Protein AF-A0A673MHP4-F1 (afdb_monomer_lite)

Structure (mmCIF, N/CA/C/O backbone):
data_AF-A0A673MHP4-F1
#
_entry.id   AF-A0A673MHP4-F1
#
loop_
_atom_site.group_PDB
_atom_site.id
_atom_site.type_symbol
_atom_site.label_atom_id
_atom_site.label_alt_id
_atom_site.label_comp_id
_atom_site.label_asym_id
_atom_site.label_entity_id
_atom_site.label_seq_id
_atom_site.pdbx_PDB_ins_code
_atom_site.Cartn_x
_atom_site.Cartn_y
_atom_site.Cartn_z
_atom_site.occupancy
_atom_site.B_iso_or_equiv
_atom_site.auth_seq_id
_atom_site.auth_comp_id
_atom_site.auth_asym_id
_atom_site.auth_atom_id
_atom_site.pdbx_PDB_model_num
ATOM 1 N N . MET A 1 1 ? -33.920 31.658 -8.117 1.00 28.98 1 MET A N 1
ATOM 2 C CA . MET A 1 1 ? -35.366 31.588 -8.405 1.00 28.98 1 MET A CA 1
ATOM 3 C C . MET A 1 1 ? -35.555 30.464 -9.423 1.00 28.98 1 MET A C 1
ATOM 5 O O . MET A 1 1 ? -34.991 30.597 -10.493 1.00 28.98 1 MET A O 1
ATOM 9 N N . HIS A 1 2 ? -36.209 29.363 -9.017 1.00 25.66 2 HIS A N 1
ATOM 10 C CA . HIS A 1 2 ? -36.696 28.192 -9.794 1.00 25.66 2 HIS A CA 1
ATOM 11 C C . HIS A 1 2 ? -35.720 27.471 -10.761 1.00 25.66 2 HIS A C 1
ATOM 13 O O . HIS A 1 2 ? -35.259 28.041 -11.736 1.00 25.66 2 HIS A O 1
ATOM 19 N N . LEU A 1 3 ? -35.237 26.261 -10.422 1.00 29.52 3 LEU A N 1
ATOM 20 C CA . LEU A 1 3 ? -35.812 24.933 -10.758 1.00 29.52 3 LEU A CA 1
ATOM 21 C C . LEU A 1 3 ? -36.049 24.735 -12.263 1.00 29.52 3 LEU A C 1
ATOM 23 O O . LEU A 1 3 ? -36.869 25.456 -12.800 1.00 29.52 3 LEU A O 1
ATOM 27 N N . TYR A 1 4 ? -35.408 23.731 -12.885 1.00 26.52 4 TYR A N 1
ATOM 28 C CA . TYR A 1 4 ? -36.071 22.654 -13.650 1.00 26.52 4 TYR A CA 1
ATOM 29 C C . TYR A 1 4 ? -35.080 21.532 -14.031 1.00 26.52 4 TYR A C 1
ATOM 31 O O . TYR A 1 4 ? -34.056 21.754 -14.671 1.00 26.52 4 TYR A O 1
ATOM 39 N N . ASN A 1 5 ? -35.435 20.320 -13.595 1.00 30.92 5 ASN A N 1
ATOM 40 C CA . ASN A 1 5 ? -34.981 19.016 -14.079 1.00 30.92 5 ASN A CA 1
ATOM 41 C C . ASN A 1 5 ? -35.365 18.808 -15.549 1.00 30.92 5 ASN A C 1
ATOM 43 O O . ASN A 1 5 ? -36.466 19.211 -15.910 1.00 30.92 5 ASN A O 1
ATOM 47 N N . VAL A 1 6 ? -34.602 17.991 -16.288 1.00 30.31 6 VAL A N 1
ATOM 48 C CA . VAL A 1 6 ? -35.189 16.948 -17.154 1.00 30.31 6 VAL A CA 1
ATOM 49 C C . VAL A 1 6 ? -34.300 15.702 -17.105 1.00 30.31 6 VAL A C 1
ATOM 51 O O . VAL A 1 6 ? -33.217 15.661 -17.683 1.00 30.31 6 VAL A O 1
ATOM 54 N N . ALA A 1 7 ? -34.781 14.688 -16.387 1.00 30.42 7 ALA A N 1
ATOM 55 C CA . ALA A 1 7 ? -34.352 13.303 -16.509 1.00 30.42 7 ALA A CA 1
ATOM 56 C C . ALA A 1 7 ? -35.099 12.672 -17.694 1.00 30.42 7 ALA A C 1
ATOM 58 O O . ALA A 1 7 ? -36.311 12.853 -17.827 1.00 30.42 7 ALA A O 1
ATOM 59 N N . ILE A 1 8 ? -34.385 11.945 -18.552 1.00 31.61 8 ILE A N 1
ATOM 60 C CA . ILE A 1 8 ? -34.980 11.211 -19.671 1.00 31.61 8 ILE A CA 1
ATOM 61 C C . ILE A 1 8 ? -35.489 9.867 -19.142 1.00 31.61 8 ILE A C 1
ATOM 63 O O . ILE A 1 8 ? -34.714 9.031 -18.680 1.00 31.61 8 ILE A O 1
ATOM 67 N N . PHE A 1 9 ? -36.808 9.696 -19.202 1.00 31.30 9 PHE A N 1
ATOM 68 C CA . PHE A 1 9 ? -37.517 8.439 -18.987 1.00 31.30 9 PHE A CA 1
ATOM 69 C C . PHE A 1 9 ? -37.378 7.539 -20.218 1.00 31.30 9 PHE A C 1
ATOM 71 O O . PHE A 1 9 ? -37.623 7.990 -21.332 1.00 31.30 9 PHE A O 1
ATOM 78 N N . ASN A 1 10 ? -37.111 6.252 -20.001 1.00 30.77 10 ASN A N 1
ATOM 79 C CA . ASN A 1 10 ? -37.561 5.192 -20.899 1.00 30.77 10 ASN A CA 1
ATOM 80 C C . ASN A 1 10 ? -38.429 4.227 -20.084 1.00 30.77 10 ASN A C 1
ATOM 82 O O . ASN A 1 10 ? -37.987 3.657 -19.089 1.00 30.77 10 ASN A O 1
ATOM 86 N N . THR A 1 11 ? -39.688 4.099 -20.493 1.00 33.34 11 THR A N 1
ATOM 87 C CA . THR A 1 11 ? -40.725 3.245 -19.903 1.00 33.34 11 THR A CA 1
ATOM 88 C C . THR A 1 11 ? -40.790 1.896 -20.611 1.00 33.34 11 THR A C 1
ATOM 90 O O . THR A 1 11 ? -41.064 1.876 -21.809 1.00 33.34 11 THR A O 1
ATOM 93 N N . ILE A 1 12 ? -40.655 0.785 -19.873 1.00 35.03 12 ILE A N 1
ATOM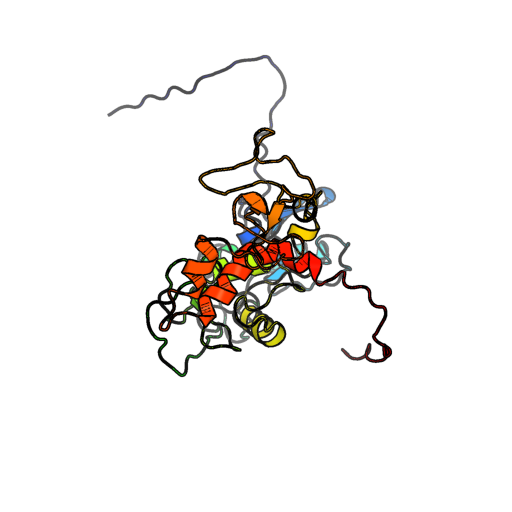 94 C CA . ILE A 1 12 ? -41.166 -0.541 -20.266 1.00 35.03 12 ILE A CA 1
ATOM 95 C C . ILE A 1 12 ? -41.780 -1.252 -19.038 1.00 35.03 12 ILE A C 1
ATOM 97 O O . ILE A 1 12 ? -41.091 -1.533 -18.066 1.00 35.03 12 ILE A O 1
ATOM 101 N N . SER A 1 13 ? -43.095 -1.491 -19.136 1.00 31.11 13 SER A N 1
ATOM 102 C CA . SER A 1 13 ? -43.922 -2.620 -18.652 1.00 31.11 13 SER A CA 1
ATOM 103 C C . SER A 1 13 ? -43.718 -3.236 -17.250 1.00 31.11 13 SER A C 1
ATOM 105 O O . SER A 1 13 ? -42.830 -4.047 -17.031 1.00 31.11 13 SER A O 1
ATOM 107 N N . SER A 1 14 ? -44.705 -2.951 -16.390 1.00 35.88 14 SER A N 1
ATOM 108 C CA . SER A 1 14 ? -45.415 -3.812 -15.416 1.00 35.88 14 SER A CA 1
ATOM 109 C C . SER A 1 14 ? -44.723 -5.004 -14.725 1.00 35.88 14 SER A C 1
ATOM 111 O O . SER A 1 14 ? -44.432 -6.020 -15.346 1.00 35.88 14 SER A O 1
ATOM 113 N N . ASN A 1 15 ? -44.770 -4.923 -13.385 1.00 38.94 15 ASN A N 1
ATOM 114 C CA . ASN A 1 15 ? -44.806 -6.011 -12.397 1.00 38.94 15 ASN A CA 1
ATOM 115 C C . ASN A 1 15 ? -43.499 -6.725 -12.017 1.00 38.94 15 ASN A C 1
ATOM 117 O O . ASN A 1 15 ? -43.450 -7.942 -12.054 1.00 38.94 15 ASN A O 1
ATOM 121 N N . GLU A 1 16 ? -42.530 -5.998 -11.453 1.00 34.72 16 GLU A N 1
ATOM 122 C CA . GLU A 1 16 ? -41.726 -6.511 -10.331 1.00 34.72 16 GLU A CA 1
ATOM 123 C C . GLU A 1 16 ? -41.414 -5.360 -9.363 1.00 34.72 16 GLU A C 1
ATOM 125 O O . GLU A 1 16 ? -40.934 -4.297 -9.757 1.00 34.72 16 GLU A O 1
ATOM 130 N N . LEU A 1 17 ? -41.721 -5.549 -8.077 1.00 35.84 17 LEU A N 1
ATOM 131 C CA . LEU A 1 17 ? -41.255 -4.680 -6.998 1.00 35.84 17 LEU A CA 1
ATOM 132 C C . LEU A 1 17 ? -39.725 -4.777 -6.944 1.00 35.84 17 LEU A C 1
ATOM 134 O O . LEU A 1 17 ? -39.175 -5.606 -6.222 1.00 35.84 17 LEU A O 1
ATOM 138 N N . HIS A 1 18 ? -39.034 -3.924 -7.699 1.00 35.78 18 HIS A N 1
ATOM 139 C CA . HIS A 1 18 ? -37.608 -3.691 -7.523 1.00 35.78 18 HIS A CA 1
ATOM 140 C C . HIS A 1 18 ? -37.399 -3.062 -6.142 1.00 35.78 18 HIS A C 1
ATOM 142 O O . HIS A 1 18 ? -37.434 -1.845 -5.953 1.00 35.78 18 HIS A O 1
ATOM 148 N N . ILE A 1 19 ? -37.206 -3.927 -5.147 1.00 37.19 19 ILE A N 1
ATOM 149 C CA . ILE A 1 19 ? -36.618 -3.577 -3.863 1.00 37.19 19 ILE A CA 1
ATOM 150 C C . ILE A 1 19 ? -35.297 -2.890 -4.200 1.00 37.19 19 ILE A C 1
ATOM 152 O O . ILE A 1 19 ? -34.381 -3.509 -4.739 1.00 37.19 19 ILE A O 1
ATOM 156 N N . CYS A 1 20 ? -35.217 -1.592 -3.925 1.00 35.12 20 CYS A N 1
ATOM 157 C CA . CYS A 1 20 ? -33.976 -0.841 -3.981 1.00 35.12 20 CYS A CA 1
ATOM 158 C C . CYS A 1 20 ? -33.014 -1.509 -2.986 1.00 35.12 20 CYS A C 1
ATOM 160 O O . CYS A 1 20 ? -33.158 -1.346 -1.772 1.00 35.12 20 CYS A O 1
ATOM 162 N N . VAL A 1 21 ? -32.109 -2.362 -3.478 1.00 48.00 21 VAL A N 1
ATOM 163 C CA . VAL A 1 21 ? -31.145 -3.074 -2.637 1.00 48.00 21 VAL A CA 1
ATOM 164 C C . VAL A 1 21 ? -30.197 -2.021 -2.080 1.00 48.00 21 VAL A C 1
ATOM 166 O O . VAL A 1 21 ? -29.272 -1.579 -2.759 1.00 48.00 21 VAL A O 1
ATOM 169 N N . CYS A 1 22 ? -30.447 -1.581 -0.845 1.00 49.81 22 CYS A N 1
ATOM 170 C CA . CYS A 1 22 ? -29.482 -0.795 -0.088 1.00 49.81 22 CYS A CA 1
ATOM 171 C C . CYS A 1 22 ? -28.124 -1.510 -0.169 1.00 49.81 22 CYS A C 1
ATOM 173 O O . CYS A 1 22 ? -28.060 -2.689 0.195 1.00 49.81 22 CYS A O 1
ATOM 175 N N . PRO A 1 23 ? -27.040 -0.849 -0.616 1.00 66.69 23 PRO A N 1
ATOM 176 C CA . PRO A 1 23 ? -25.726 -1.473 -0.637 1.00 66.69 23 PRO A CA 1
ATOM 177 C C . PRO A 1 23 ? -25.400 -1.962 0.775 1.00 66.69 23 PRO A C 1
ATOM 179 O O . PRO A 1 23 ? -25.382 -1.170 1.721 1.00 66.69 23 PRO A O 1
ATOM 182 N N . LEU A 1 24 ? -25.201 -3.277 0.918 1.00 85.88 24 LEU A N 1
ATOM 183 C CA . LEU A 1 24 ? -25.053 -3.943 2.213 1.00 85.88 24 LEU A CA 1
ATOM 184 C C . LEU A 1 24 ? -24.021 -3.210 3.074 1.00 85.88 24 LEU A C 1
ATOM 186 O O . LEU A 1 24 ? -22.891 -2.976 2.650 1.00 85.88 24 LEU A O 1
ATOM 190 N N . VAL A 1 25 ? -24.414 -2.784 4.269 1.00 93.56 25 VAL A N 1
ATOM 191 C CA . VAL A 1 25 ? -23.590 -1.919 5.119 1.00 93.56 25 VAL A CA 1
ATOM 192 C C . VAL A 1 25 ? -22.624 -2.769 5.942 1.00 93.56 25 VAL A C 1
ATOM 194 O O . VAL A 1 25 ? -23.017 -3.781 6.518 1.00 93.56 25 VAL A O 1
ATOM 197 N N . CYS A 1 26 ? -21.364 -2.342 6.053 1.00 95.56 26 CYS A N 1
ATOM 198 C CA . CYS A 1 26 ? -20.407 -3.012 6.929 1.00 95.56 26 CYS A CA 1
ATOM 199 C C . CYS A 1 26 ? -20.850 -2.925 8.397 1.00 95.56 26 CYS A C 1
ATOM 201 O O . CYS A 1 26 ? -21.098 -1.846 8.942 1.00 95.56 26 CYS A O 1
ATOM 203 N N . SER A 1 27 ? -20.899 -4.070 9.069 1.00 95.44 27 SER A N 1
ATOM 204 C CA . SER A 1 27 ? -21.441 -4.204 10.419 1.00 95.44 27 SER A CA 1
ATOM 205 C C . SER A 1 27 ? -20.557 -3.576 11.496 1.00 95.44 27 SER A C 1
ATOM 207 O O . SER A 1 27 ? -21.074 -3.255 12.567 1.00 95.44 27 SER A O 1
ATOM 209 N N . LEU A 1 28 ? -19.275 -3.330 11.209 1.00 95.25 28 LEU A N 1
ATOM 210 C CA . LEU A 1 28 ? -18.335 -2.660 12.113 1.00 95.25 28 LEU A CA 1
ATOM 211 C C . LEU A 1 28 ? -18.296 -1.143 11.883 1.00 95.25 28 LEU A C 1
ATOM 213 O O . LEU A 1 28 ? -18.617 -0.373 12.784 1.00 95.25 28 LEU A O 1
ATOM 217 N N . CYS A 1 29 ? -17.960 -0.688 10.671 1.00 94.50 29 CYS A N 1
ATOM 218 C CA . CYS A 1 29 ? -17.779 0.745 10.403 1.00 94.50 29 CYS A CA 1
ATOM 219 C C . CYS A 1 29 ? -19.063 1.494 10.023 1.00 94.50 29 CYS A C 1
ATOM 221 O O . CYS A 1 29 ? -19.056 2.724 9.974 1.00 94.50 29 CYS A O 1
ATOM 223 N N . LYS A 1 30 ? -20.152 0.769 9.746 1.00 93.44 30 LYS A N 1
ATOM 224 C CA . LYS A 1 30 ? -21.451 1.312 9.321 1.00 93.44 30 LYS A CA 1
ATOM 225 C C . LYS A 1 30 ? -21.410 2.118 8.012 1.00 93.44 30 LYS A C 1
ATOM 227 O O . LYS A 1 30 ? -22.316 2.908 7.764 1.00 93.44 30 LYS A O 1
ATOM 232 N N . ARG A 1 31 ? -20.390 1.917 7.168 1.00 91.94 31 ARG A N 1
ATOM 233 C CA . ARG A 1 31 ? -20.302 2.497 5.815 1.00 91.94 31 ARG A CA 1
ATOM 234 C C . ARG A 1 31 ? -20.721 1.479 4.753 1.00 91.94 31 ARG A C 1
ATOM 236 O O . ARG A 1 31 ? -20.502 0.275 4.915 1.00 91.94 31 ARG A O 1
ATOM 243 N N . CYS A 1 32 ? -21.331 1.968 3.677 1.00 92.56 32 CYS A N 1
ATOM 244 C CA . CYS A 1 32 ? -21.685 1.171 2.502 1.00 92.56 32 CYS A CA 1
ATOM 245 C C . CYS A 1 32 ? -20.588 1.167 1.426 1.00 92.56 32 CYS A C 1
ATOM 247 O O . CYS A 1 32 ? -20.640 0.305 0.551 1.00 92.56 32 CYS A O 1
ATOM 249 N N . ASP A 1 33 ? -19.597 2.061 1.518 1.00 90.12 33 ASP A N 1
ATOM 250 C CA . ASP A 1 33 ? -18.481 2.173 0.573 1.00 90.12 33 ASP A CA 1
ATOM 251 C C . ASP A 1 33 ? -17.833 0.811 0.298 1.00 90.12 33 ASP A C 1
ATOM 253 O O . ASP A 1 33 ? -17.686 -0.008 1.207 1.00 90.12 33 ASP A O 1
ATOM 257 N N . ASN A 1 34 ? -17.429 0.561 -0.944 1.00 88.62 34 ASN A N 1
ATOM 258 C CA . ASN A 1 34 ? -16.667 -0.625 -1.325 1.00 88.62 34 ASN A CA 1
ATOM 259 C C . ASN A 1 34 ? -15.426 -0.183 -2.101 1.00 88.62 34 ASN A C 1
ATOM 261 O O . ASN A 1 34 ? -15.464 -0.073 -3.320 1.00 88.62 34 ASN A O 1
ATOM 265 N N . ILE A 1 35 ? -14.368 0.152 -1.365 1.00 87.44 35 ILE A N 1
ATOM 266 C CA . ILE A 1 35 ? -13.081 0.595 -1.914 1.00 87.44 35 ILE A CA 1
ATOM 267 C C . ILE A 1 35 ? -12.029 -0.377 -1.364 1.00 87.44 35 ILE A C 1
ATOM 269 O O . ILE A 1 35 ? -11.509 -0.122 -0.270 1.00 87.44 35 ILE A O 1
ATOM 273 N N . PRO A 1 36 ? -11.784 -1.522 -2.030 1.00 84.56 36 PRO A N 1
ATOM 274 C CA . PRO A 1 36 ? -10.933 -2.592 -1.510 1.00 84.56 36 PRO A CA 1
ATOM 275 C C . PRO A 1 36 ? -9.517 -2.139 -1.147 1.00 84.56 36 PRO A C 1
ATOM 277 O O . PRO A 1 36 ? -8.970 -2.566 -0.136 1.00 84.56 36 PRO A O 1
ATOM 280 N N . GLU A 1 37 ? -8.951 -1.190 -1.889 1.00 77.88 37 GLU A N 1
ATOM 281 C CA . GLU A 1 37 ? -7.610 -0.646 -1.646 1.00 77.88 37 GLU A CA 1
ATOM 282 C C . GLU A 1 37 ? -7.531 0.112 -0.315 1.00 77.88 37 GLU A C 1
ATOM 284 O O . GLU A 1 37 ? -6.478 0.178 0.321 1.00 77.88 37 GLU A O 1
ATOM 289 N N . LYS A 1 38 ? -8.654 0.700 0.116 1.00 83.56 38 LYS A N 1
ATOM 290 C CA . LYS A 1 38 ? -8.744 1.504 1.337 1.00 83.56 38 LYS A CA 1
ATOM 291 C C . LYS A 1 38 ? -9.272 0.703 2.519 1.00 83.56 38 LYS A C 1
ATOM 293 O O . LYS A 1 38 ? -8.838 0.925 3.646 1.00 83.56 38 LYS A O 1
ATOM 298 N N . TYR A 1 39 ? -10.244 -0.174 2.282 1.00 88.94 39 TYR A N 1
ATOM 299 C CA . TYR A 1 39 ? -10.986 -0.852 3.341 1.00 88.94 39 TYR A CA 1
ATOM 300 C C . TYR A 1 39 ? -10.777 -2.368 3.382 1.00 88.94 39 TYR A C 1
ATOM 302 O O . TYR A 1 39 ? -11.281 -3.024 4.295 1.00 88.94 39 TYR A O 1
ATOM 310 N N . GLY A 1 40 ? -10.006 -2.918 2.450 1.00 88.38 40 GLY A N 1
ATOM 311 C CA . GLY A 1 40 ? -9.947 -4.350 2.206 1.00 88.38 40 GLY A CA 1
ATOM 312 C C . GLY A 1 40 ? -11.217 -4.837 1.514 1.00 88.38 40 GLY A C 1
ATOM 313 O O . GLY A 1 40 ? -12.204 -4.102 1.383 1.00 88.38 40 GLY A O 1
ATOM 314 N N . GLU A 1 41 ? -11.191 -6.094 1.082 1.00 89.75 41 GLU A N 1
ATOM 315 C CA . GLU A 1 41 ? -12.341 -6.739 0.459 1.00 89.75 41 GLU A CA 1
ATOM 316 C C . GLU A 1 41 ? -13.592 -6.621 1.341 1.00 89.75 41 GLU A C 1
ATOM 318 O O . GLU A 1 41 ? -13.539 -6.709 2.574 1.00 89.75 41 GLU A O 1
ATOM 323 N N . LYS A 1 42 ? -14.739 -6.378 0.707 1.00 93.19 42 LYS A N 1
ATOM 324 C CA . LYS A 1 42 ? -16.025 -6.291 1.389 1.00 93.19 42 LYS A CA 1
ATOM 325 C C . LYS A 1 42 ? -16.766 -7.613 1.253 1.00 93.19 42 LYS A C 1
ATOM 327 O O . LYS A 1 42 ? -17.363 -7.901 0.221 1.00 93.19 42 LYS A O 1
ATOM 332 N N . ILE A 1 43 ? -16.773 -8.371 2.338 1.00 93.62 43 ILE A N 1
ATOM 333 C CA . ILE A 1 43 ? -17.216 -9.761 2.366 1.00 93.62 43 ILE A CA 1
ATOM 334 C C . ILE A 1 43 ? -18.632 -9.820 2.938 1.00 93.62 43 ILE A C 1
ATOM 336 O O . ILE A 1 43 ? -18.951 -9.142 3.922 1.00 93.62 43 ILE A O 1
ATOM 340 N N . THR A 1 44 ? -19.502 -10.604 2.298 1.00 94.00 44 THR A N 1
ATOM 341 C CA . THR A 1 44 ? -20.895 -10.803 2.718 1.00 94.00 44 THR A CA 1
ATOM 342 C C . THR A 1 44 ? -21.194 -12.280 2.912 1.00 94.00 44 THR A C 1
ATOM 344 O O . THR A 1 44 ? -21.235 -13.046 1.956 1.00 94.00 44 THR A O 1
ATOM 347 N N . LEU A 1 45 ? -21.522 -12.647 4.146 1.00 92.31 45 LEU A N 1
ATOM 348 C CA . LEU A 1 45 ? -21.998 -13.973 4.512 1.00 92.31 45 LEU A CA 1
ATOM 349 C C . LEU A 1 45 ? -23.528 -13.969 4.555 1.00 92.31 45 LEU A C 1
ATOM 351 O O . LEU A 1 45 ? -24.140 -13.578 5.556 1.00 92.31 45 LEU A O 1
ATOM 355 N N . GLN A 1 46 ? -24.152 -14.396 3.454 1.00 90.12 46 GLN A N 1
ATOM 356 C CA . GLN A 1 46 ? -25.611 -14.351 3.274 1.00 90.12 46 GLN A CA 1
ATOM 357 C C . GLN A 1 46 ? -26.358 -15.138 4.359 1.00 90.12 46 GLN A C 1
ATOM 359 O O . GLN A 1 46 ? -27.312 -14.628 4.948 1.00 90.12 46 GLN A O 1
ATOM 364 N N . GLN A 1 47 ? -25.868 -16.334 4.699 1.00 91.06 47 GLN A N 1
ATOM 365 C CA . GLN A 1 47 ? -26.458 -17.212 5.720 1.00 91.06 47 GLN A CA 1
ATOM 366 C C . GLN A 1 47 ? -26.520 -16.555 7.110 1.00 91.06 47 GLN A C 1
ATOM 368 O O . GLN A 1 47 ? -27.396 -16.860 7.918 1.00 91.06 47 GLN A O 1
ATOM 373 N N . HIS A 1 48 ? -25.625 -15.603 7.380 1.00 90.12 48 HIS A N 1
ATOM 374 C CA . HIS A 1 48 ? -25.549 -14.889 8.651 1.00 90.12 48 HIS A CA 1
ATOM 375 C C . HIS A 1 48 ? -26.033 -13.442 8.579 1.00 90.12 48 HIS A C 1
ATOM 377 O O . HIS A 1 48 ? -26.010 -12.758 9.605 1.00 90.12 48 HIS A O 1
ATOM 383 N N . LYS A 1 49 ? -26.471 -12.973 7.399 1.00 91.25 49 LYS A N 1
ATOM 384 C CA . LYS A 1 49 ? -26.835 -11.570 7.135 1.00 91.25 49 LYS A CA 1
ATOM 385 C C . LYS A 1 49 ? -25.750 -10.602 7.627 1.00 91.25 49 LYS A C 1
ATOM 387 O O . LYS A 1 49 ? -26.042 -9.577 8.244 1.00 91.25 49 LYS A O 1
ATOM 392 N N . LEU A 1 50 ? -24.490 -10.970 7.400 1.00 94.06 50 LEU A N 1
ATOM 393 C CA . LEU A 1 50 ? -23.320 -10.273 7.918 1.00 94.06 50 LEU A CA 1
ATOM 394 C C . LEU A 1 50 ? -22.476 -9.763 6.756 1.00 94.06 50 LEU A C 1
ATOM 396 O O . LEU A 1 50 ? -21.973 -10.547 5.961 1.00 94.06 50 LEU A O 1
ATOM 400 N N . THR A 1 51 ? -22.285 -8.450 6.701 1.00 96.06 51 THR A N 1
ATOM 401 C CA . THR A 1 51 ? -21.359 -7.809 5.765 1.00 96.06 51 THR A CA 1
ATOM 402 C C . THR A 1 51 ? -20.301 -7.059 6.549 1.00 96.06 51 THR A C 1
ATOM 404 O O . THR A 1 51 ? -20.635 -6.319 7.480 1.00 96.06 51 THR A O 1
ATOM 407 N N . VAL A 1 52 ? -19.035 -7.231 6.186 1.00 95.69 52 VAL A N 1
ATOM 408 C CA . VAL A 1 52 ? -17.886 -6.597 6.843 1.00 95.69 52 VAL A CA 1
ATOM 409 C C . VAL A 1 52 ? -16.802 -6.270 5.824 1.00 95.69 52 VAL A C 1
ATOM 411 O O . VAL A 1 52 ? -16.640 -6.957 4.824 1.00 95.69 52 VAL A O 1
ATOM 414 N N . HIS A 1 53 ? -16.057 -5.198 6.074 1.00 95.38 53 HIS A N 1
ATOM 415 C CA . HIS A 1 53 ? -14.802 -4.946 5.369 1.00 95.38 53 HIS A CA 1
ATOM 416 C C . HIS A 1 53 ? -13.678 -5.721 6.043 1.00 95.38 53 HIS A C 1
ATOM 418 O O . HIS A 1 53 ? -13.579 -5.687 7.273 1.00 95.38 53 HIS A O 1
ATOM 424 N N . TYR A 1 54 ? -12.799 -6.335 5.260 1.00 92.94 54 TYR A N 1
ATOM 425 C CA . TYR A 1 54 ? -11.692 -7.127 5.781 1.00 92.94 54 TYR A CA 1
ATOM 426 C C . TYR A 1 54 ? -10.771 -6.308 6.697 1.00 92.94 54 TYR A C 1
ATOM 428 O O . TYR A 1 54 ? -10.504 -6.720 7.825 1.00 92.94 54 TYR A O 1
ATOM 436 N N . PHE A 1 55 ? -10.395 -5.075 6.327 1.00 93.19 55 PHE A N 1
ATOM 437 C CA . PHE A 1 55 ? -9.568 -4.246 7.218 1.00 93.19 55 PHE A CA 1
ATOM 438 C C . PHE A 1 55 ? -10.316 -3.769 8.466 1.00 93.19 55 PHE A C 1
ATOM 440 O O . PHE A 1 55 ? -9.680 -3.441 9.467 1.00 93.19 55 PHE A O 1
ATOM 447 N N . CYS A 1 56 ? -11.658 -3.753 8.466 1.00 95.00 56 CYS A N 1
ATOM 448 C CA . CYS A 1 56 ? -12.390 -3.523 9.713 1.00 95.00 56 CYS A CA 1
ATOM 449 C C . CYS A 1 56 ? -12.174 -4.677 10.692 1.00 95.00 56 CYS A C 1
ATOM 451 O O . CYS A 1 56 ? -12.053 -4.401 11.880 1.00 95.00 56 CYS A O 1
ATOM 453 N N . LEU A 1 57 ? -12.118 -5.928 10.229 1.00 94.44 57 LEU A N 1
ATOM 454 C CA . LEU A 1 57 ? -11.801 -7.080 11.078 1.00 94.44 57 LEU A CA 1
ATOM 455 C C . LEU A 1 57 ? -10.346 -7.031 11.532 1.00 94.44 57 LEU A C 1
ATOM 457 O O . LEU A 1 57 ? -10.082 -6.979 12.729 1.00 94.44 57 LEU A O 1
ATOM 461 N N . LEU A 1 58 ? -9.430 -6.931 10.572 1.00 91.81 58 LEU A N 1
ATOM 462 C CA . LEU A 1 58 ? -7.990 -7.026 10.792 1.00 91.81 58 LEU A CA 1
ATOM 463 C C . LEU A 1 58 ? -7.446 -5.972 11.768 1.00 91.81 58 LEU A C 1
ATOM 465 O O . LEU A 1 58 ? -6.514 -6.235 12.518 1.00 91.81 58 LEU A O 1
ATOM 469 N N . MET A 1 59 ? -8.043 -4.776 11.790 1.00 92.88 59 MET A N 1
ATOM 470 C CA . MET A 1 59 ? -7.641 -3.701 12.704 1.00 92.88 59 MET A CA 1
ATOM 471 C C . MET A 1 59 ? -8.424 -3.659 14.024 1.00 92.88 59 MET A C 1
ATOM 473 O O . MET A 1 59 ? -8.114 -2.840 14.897 1.00 92.88 59 MET A O 1
ATOM 477 N N . SER A 1 60 ? -9.466 -4.478 14.183 1.00 94.31 60 SER A N 1
ATOM 478 C CA . SER A 1 60 ? -10.289 -4.470 15.395 1.00 94.31 60 SER A CA 1
ATOM 479 C C . SER A 1 60 ? -9.524 -5.036 16.589 1.00 94.31 60 SER A C 1
ATOM 481 O O . SER A 1 60 ? -8.922 -6.097 16.517 1.00 94.31 60 SER A O 1
ATOM 483 N N . SER A 1 61 ? -9.574 -4.346 17.729 1.00 92.38 61 SER A N 1
ATOM 484 C CA . SER A 1 61 ? -8.740 -4.694 18.892 1.00 92.38 61 SER A CA 1
ATOM 485 C C . SER A 1 61 ? -9.263 -5.855 19.742 1.00 92.38 61 SER A C 1
ATOM 487 O O . SER A 1 61 ? -8.587 -6.252 20.686 1.00 92.38 61 SER A O 1
ATOM 489 N N . GLY A 1 62 ? -10.488 -6.327 19.503 1.00 88.88 62 GLY A N 1
ATOM 490 C CA . GLY A 1 62 ? -11.136 -7.355 20.327 1.00 88.88 62 GLY A CA 1
ATOM 491 C C . GLY A 1 62 ? -11.446 -8.656 19.592 1.00 88.88 62 GLY A C 1
ATOM 492 O O . GLY A 1 62 ? -12.225 -9.455 20.108 1.00 88.88 62 GLY A O 1
ATOM 493 N N . ILE A 1 63 ? -10.861 -8.863 18.411 1.00 91.81 63 ILE A N 1
ATOM 494 C CA . ILE A 1 63 ? -11.038 -10.074 17.610 1.00 91.81 63 ILE A CA 1
ATOM 495 C C . ILE A 1 63 ? -9.687 -10.752 17.375 1.00 91.81 63 ILE A C 1
ATOM 497 O O . ILE A 1 63 ? -8.675 -10.077 17.210 1.00 91.81 63 ILE A O 1
ATOM 501 N N . CYS A 1 64 ? -9.688 -12.083 17.361 1.00 86.44 64 CYS A N 1
ATOM 502 C CA . CYS A 1 64 ? -8.534 -12.895 16.994 1.00 86.44 64 CYS A CA 1
ATOM 503 C C . CYS A 1 64 ? -8.928 -13.793 15.821 1.00 86.44 64 CYS A C 1
ATOM 505 O O . CYS A 1 64 ? -10.010 -14.379 15.842 1.00 86.44 64 CYS A O 1
ATOM 507 N N . GLN A 1 65 ? -8.047 -13.905 14.833 1.00 88.31 65 GLN A N 1
ATOM 508 C CA . GLN A 1 65 ? -8.147 -14.884 13.755 1.00 88.31 65 GLN A CA 1
ATOM 509 C C . GLN A 1 65 ? -7.738 -16.242 14.339 1.00 88.31 65 GLN A C 1
ATOM 511 O O . GLN A 1 65 ? -6.630 -16.374 14.858 1.00 88.31 65 GLN A O 1
ATOM 516 N N . ARG A 1 66 ? -8.672 -17.193 14.399 1.00 88.94 66 ARG A N 1
ATOM 517 C CA . ARG A 1 66 ? -8.464 -18.503 15.050 1.00 88.94 66 ARG A CA 1
ATOM 518 C C . ARG A 1 66 ? -8.851 -19.688 14.176 1.00 88.94 66 ARG A C 1
ATOM 520 O O . ARG A 1 66 ? -8.500 -20.801 14.545 1.00 88.94 66 ARG A O 1
ATOM 527 N N . GLY A 1 67 ? -9.632 -19.450 13.126 1.00 88.00 67 GLY A N 1
ATOM 528 C CA . GLY A 1 67 ? -9.943 -20.463 12.128 1.00 88.00 67 GLY A CA 1
ATOM 529 C C . GLY A 1 67 ? -8.825 -20.581 11.100 1.00 88.00 67 GLY A C 1
ATOM 530 O O . GLY A 1 67 ? -7.901 -19.760 11.080 1.00 88.00 67 GLY A O 1
ATOM 531 N N . GLU A 1 68 ? -8.957 -21.583 10.244 1.00 84.88 68 GLU A N 1
ATOM 532 C CA . GLU A 1 68 ? -8.088 -21.786 9.083 1.00 84.88 68 GLU A CA 1
ATOM 533 C C . GLU A 1 68 ? -8.352 -20.726 7.997 1.00 84.88 68 GLU A C 1
ATOM 535 O O . GLU A 1 68 ? -9.361 -20.016 8.022 1.00 84.88 68 GLU A O 1
ATOM 540 N N . GLU A 1 69 ? -7.441 -20.581 7.032 1.00 77.25 69 GLU A N 1
ATOM 541 C CA . GLU A 1 69 ? -7.526 -19.529 6.004 1.00 77.25 69 GLU A CA 1
ATOM 542 C C . GLU A 1 69 ? -8.802 -19.592 5.146 1.00 77.25 69 GLU A C 1
ATOM 544 O O . GLU A 1 69 ? -9.281 -18.554 4.682 1.00 77.25 69 GLU A O 1
ATOM 549 N N . ASP A 1 70 ? -9.365 -20.782 4.945 1.00 82.50 70 ASP A N 1
ATOM 550 C CA . ASP A 1 70 ? -10.574 -21.037 4.160 1.00 82.50 70 ASP A CA 1
ATOM 551 C C . ASP A 1 70 ? -11.872 -20.992 4.989 1.00 82.50 70 ASP A C 1
ATOM 553 O O . ASP A 1 70 ? -12.970 -21.056 4.428 1.00 82.50 70 ASP A O 1
ATOM 557 N N . GLU A 1 71 ? -11.778 -20.814 6.309 1.00 85.94 71 GLU A N 1
ATOM 558 C CA . GLU A 1 71 ? -12.941 -20.739 7.191 1.00 85.94 71 GLU A CA 1
ATOM 559 C C . GLU A 1 71 ? -13.535 -19.323 7.272 1.00 85.94 71 GLU A C 1
ATOM 561 O O . GLU A 1 71 ? -12.842 -18.327 7.497 1.00 85.94 71 GLU A O 1
ATOM 566 N N . ASP A 1 72 ? -14.865 -19.241 7.177 1.00 87.19 72 ASP A N 1
ATOM 567 C CA . ASP A 1 72 ? -15.675 -18.032 7.357 1.00 87.19 72 ASP A CA 1
ATOM 568 C C . ASP A 1 72 ? -15.176 -16.801 6.572 1.00 87.19 72 ASP A C 1
ATOM 570 O O . ASP A 1 72 ? -15.494 -16.624 5.396 1.00 87.19 72 ASP A O 1
ATOM 574 N N . VAL A 1 73 ? -14.459 -15.891 7.239 1.00 88.38 73 VAL A N 1
ATOM 575 C CA . VAL A 1 73 ? -13.886 -14.682 6.641 1.00 88.38 73 VAL A CA 1
ATOM 576 C C . VAL A 1 73 ? -12.381 -14.721 6.850 1.00 88.38 73 VAL A C 1
ATOM 578 O O . VAL A 1 73 ? -11.882 -14.094 7.780 1.00 88.38 73 VAL A O 1
ATOM 581 N N . HIS A 1 74 ? -11.666 -15.467 6.008 1.00 86.38 74 HIS A N 1
ATOM 582 C CA . HIS A 1 74 ? -10.216 -15.652 6.117 1.00 86.38 74 HIS A CA 1
ATOM 583 C C . HIS A 1 74 ? -9.783 -16.057 7.540 1.00 86.38 74 HIS A C 1
ATOM 585 O O . HIS A 1 74 ? -8.964 -15.377 8.148 1.00 86.38 74 HIS A O 1
ATOM 591 N N . GLY A 1 75 ? -10.408 -17.058 8.159 1.00 89.44 75 GLY A N 1
ATOM 592 C CA . GLY A 1 75 ? -10.098 -17.511 9.525 1.00 89.44 75 GLY A CA 1
ATOM 593 C C . GLY A 1 75 ? -10.658 -16.645 10.664 1.00 89.44 75 GLY A C 1
ATOM 594 O O . GLY A 1 75 ? -10.465 -16.949 11.851 1.00 89.44 75 GLY A O 1
ATOM 595 N N . PHE A 1 76 ? -11.382 -15.560 10.359 1.00 92.81 76 PHE A N 1
ATOM 596 C CA . PHE A 1 76 ? -12.197 -14.851 11.348 1.00 92.81 76 PHE A CA 1
ATOM 597 C C . PHE A 1 76 ? -13.564 -15.522 11.492 1.00 92.81 76 PHE A C 1
ATOM 599 O O . PHE A 1 76 ? -14.469 -15.297 10.687 1.00 92.81 76 PHE A O 1
ATOM 606 N N . LEU A 1 77 ? -13.729 -16.283 12.575 1.00 94.50 77 LEU A N 1
ATOM 607 C CA . LEU A 1 77 ? -14.963 -17.013 12.847 1.00 94.50 77 LEU A CA 1
ATOM 608 C C . LEU A 1 77 ? -16.160 -16.072 13.046 1.00 94.50 77 LEU A C 1
ATOM 610 O O . LEU A 1 77 ? -16.084 -15.088 13.793 1.00 94.50 77 LEU A O 1
ATOM 614 N N . VAL A 1 78 ? -17.310 -16.406 12.458 1.00 94.94 78 VAL A N 1
ATOM 615 C CA . VAL A 1 78 ? -18.543 -15.595 12.494 1.00 94.94 78 VAL A CA 1
ATOM 616 C C . VAL A 1 78 ? -18.955 -15.219 13.916 1.00 94.94 78 VAL A C 1
ATOM 618 O O . VAL A 1 78 ? -19.400 -14.092 14.169 1.00 94.94 78 VAL A O 1
ATOM 621 N N . ASP A 1 79 ? -18.814 -16.142 14.863 1.00 94.62 79 ASP A N 1
ATOM 622 C CA . ASP A 1 79 ? -19.157 -15.893 16.261 1.00 94.62 79 ASP A CA 1
ATOM 623 C C . ASP A 1 79 ? -18.237 -14.869 16.921 1.00 94.62 79 ASP A C 1
ATOM 625 O O . ASP A 1 79 ? -18.702 -14.059 17.730 1.00 94.62 79 ASP A O 1
ATOM 629 N N . ASP A 1 80 ? -16.959 -14.841 16.555 1.00 95.25 80 ASP A N 1
ATOM 630 C CA . ASP A 1 80 ? -16.014 -13.845 17.050 1.00 95.25 80 ASP A CA 1
ATOM 631 C C . ASP A 1 80 ? -16.252 -12.484 16.398 1.00 95.25 80 ASP A C 1
ATOM 633 O O . ASP A 1 80 ? -16.245 -11.466 17.095 1.00 95.25 80 ASP A O 1
ATOM 637 N N . ILE A 1 81 ? -16.622 -12.456 15.113 1.00 96.25 81 ILE A N 1
ATOM 638 C CA . ILE A 1 81 ? -17.070 -11.227 14.445 1.00 96.25 81 ILE A CA 1
ATOM 639 C C . ILE A 1 81 ? -18.304 -10.654 15.154 1.00 96.25 81 ILE A C 1
ATOM 641 O O . ILE A 1 81 ? -18.356 -9.465 15.483 1.00 96.25 81 ILE A O 1
ATOM 645 N N . LYS A 1 82 ? -19.306 -11.490 15.452 1.00 96.06 82 LYS A N 1
ATOM 646 C CA . LYS A 1 82 ? -20.513 -11.065 16.180 1.00 96.06 82 LYS A CA 1
ATOM 647 C C . LYS A 1 82 ? -20.185 -10.569 17.589 1.00 96.06 82 LYS A C 1
ATOM 649 O O . LYS A 1 82 ? -20.765 -9.569 18.021 1.00 96.06 82 LYS A O 1
ATOM 654 N N . LYS A 1 83 ? -19.277 -11.230 18.317 1.00 96.62 83 LYS A N 1
ATOM 655 C CA . LYS A 1 83 ? -18.802 -10.760 19.633 1.00 96.62 83 LYS A CA 1
ATOM 656 C C . LYS A 1 83 ? -18.140 -9.386 19.518 1.00 96.62 83 LYS A C 1
ATOM 658 O O . LYS A 1 83 ? -18.469 -8.496 20.303 1.00 96.62 83 LYS A O 1
ATOM 663 N N . GLU A 1 84 ? -17.296 -9.180 18.512 1.00 97.00 84 GLU A N 1
ATOM 664 C CA . GLU A 1 84 ? -16.607 -7.909 18.288 1.00 97.00 84 GLU A CA 1
ATOM 665 C C . GLU A 1 84 ? -17.571 -6.774 17.909 1.00 97.00 84 GLU A C 1
ATOM 667 O O . GLU A 1 84 ? -17.451 -5.649 18.402 1.00 97.00 84 GLU A O 1
ATOM 672 N N . ILE A 1 85 ? -18.607 -7.067 17.119 1.00 96.75 85 ILE A N 1
ATOM 673 C CA . ILE A 1 85 ? -19.690 -6.116 16.825 1.00 96.75 85 ILE A CA 1
ATOM 674 C C . ILE A 1 85 ? -20.420 -5.706 18.114 1.00 96.75 85 ILE A C 1
ATOM 676 O O . ILE A 1 85 ? -20.664 -4.519 18.334 1.00 96.75 85 ILE A O 1
ATOM 680 N N . ARG A 1 86 ? -20.741 -6.660 19.001 1.00 96.94 86 ARG A N 1
ATOM 681 C CA . ARG A 1 86 ? -21.398 -6.367 20.293 1.00 96.94 86 ARG A CA 1
ATOM 682 C C . ARG A 1 86 ? -20.494 -5.587 21.251 1.00 96.94 86 ARG A C 1
ATOM 684 O O . ARG A 1 86 ? -20.990 -4.782 22.038 1.00 96.94 86 ARG A O 1
ATOM 691 N N . ARG A 1 87 ? -19.180 -5.831 21.224 1.00 96.94 87 ARG A N 1
ATOM 692 C CA . ARG A 1 87 ? -18.197 -5.094 22.031 1.00 96.94 87 ARG A CA 1
ATOM 693 C C . ARG A 1 87 ? -18.081 -3.652 21.543 1.00 96.94 87 ARG A C 1
ATOM 695 O O . ARG A 1 87 ? -18.274 -2.713 22.316 1.00 96.94 87 ARG A O 1
ATOM 702 N N . SER A 1 88 ? -17.801 -3.481 20.255 1.00 96.81 88 SER A N 1
ATOM 703 C CA . SER A 1 88 ? -17.584 -2.175 19.628 1.00 96.81 88 SER A CA 1
ATOM 704 C C . SER A 1 88 ? -18.838 -1.297 19.628 1.00 96.81 88 SER A C 1
ATOM 706 O O . SER A 1 88 ? -18.715 -0.075 19.713 1.00 96.81 88 SER A O 1
ATOM 708 N N . SER A 1 89 ? -20.050 -1.870 19.641 1.00 95.94 89 SER A N 1
ATOM 709 C CA . SER A 1 89 ? -21.307 -1.102 19.720 1.00 95.94 89 SER A CA 1
ATOM 710 C C . SER A 1 89 ? -21.443 -0.254 20.990 1.00 95.94 89 SER A C 1
ATOM 712 O O . SER A 1 89 ? -22.266 0.658 21.027 1.00 95.94 89 SER A O 1
ATOM 714 N N . ARG A 1 90 ? -20.637 -0.528 22.022 1.00 95.44 90 ARG A N 1
ATOM 715 C CA . ARG A 1 90 ? -20.585 0.234 23.280 1.00 95.44 90 ARG A CA 1
ATOM 716 C C . ARG A 1 90 ? -19.494 1.310 23.277 1.00 95.44 90 ARG A C 1
ATOM 718 O O . ARG A 1 90 ? -19.451 2.142 24.177 1.00 95.44 90 ARG A O 1
ATOM 725 N N . LEU A 1 91 ? -18.606 1.296 22.284 1.00 96.44 91 LEU A N 1
ATOM 726 C CA . LEU A 1 91 ? -17.428 2.156 22.212 1.00 96.44 91 LEU A CA 1
ATOM 727 C C . LEU A 1 91 ? -17.662 3.310 21.244 1.00 96.44 91 LEU A C 1
ATOM 729 O O . LEU A 1 91 ? -18.115 3.125 20.112 1.00 96.44 91 LEU A O 1
ATOM 733 N N . ARG A 1 92 ? -17.339 4.521 21.699 1.00 97.19 92 ARG A N 1
ATOM 734 C CA . ARG A 1 92 ? -17.531 5.758 20.941 1.00 97.19 92 ARG A CA 1
ATOM 735 C C . ARG A 1 92 ? -16.266 6.118 20.168 1.00 97.19 92 ARG A C 1
ATOM 737 O O . ARG A 1 92 ? -15.190 6.216 20.747 1.00 97.19 92 ARG A O 1
ATOM 744 N N . CYS A 1 93 ? -16.418 6.380 18.875 1.00 97.25 93 CYS A N 1
ATOM 745 C CA . CYS A 1 93 ? -15.348 6.866 18.014 1.00 97.25 93 CYS A CA 1
ATOM 746 C C . CYS A 1 93 ? -14.919 8.271 18.439 1.00 97.25 93 CYS A C 1
ATOM 748 O O . CYS A 1 93 ? -15.742 9.183 18.536 1.00 97.25 93 CYS A O 1
ATOM 750 N N . MET A 1 94 ? -13.624 8.477 18.658 1.00 96.00 94 MET A N 1
ATOM 751 C CA . MET A 1 94 ? -13.086 9.773 19.060 1.00 96.00 94 MET A CA 1
ATOM 752 C C . MET A 1 94 ? -13.101 10.806 17.931 1.00 96.00 94 MET A C 1
ATOM 754 O O . MET A 1 94 ? -13.131 11.998 18.233 1.00 96.00 94 MET A O 1
ATOM 758 N N . HIS A 1 95 ? -13.156 10.367 16.672 1.00 95.88 95 HIS A N 1
ATOM 759 C CA . HIS A 1 95 ? -13.265 11.243 15.508 1.00 95.88 95 HIS A CA 1
ATOM 760 C C . HIS A 1 95 ? -14.723 11.659 15.248 1.00 95.88 95 HIS A C 1
ATOM 762 O O . HIS A 1 95 ? -15.097 12.798 15.511 1.00 95.88 95 HIS A O 1
ATOM 768 N N . CYS A 1 96 ? -15.587 10.725 14.829 1.00 96.38 96 CYS A N 1
ATOM 769 C CA . CYS A 1 96 ? -16.963 11.035 14.413 1.00 96.38 96 CYS A CA 1
ATOM 770 C C . CYS A 1 96 ? -18.001 11.044 15.553 1.00 96.38 96 CYS A C 1
ATOM 772 O O . CYS A 1 96 ? -19.179 11.296 15.311 1.00 96.38 96 CYS A O 1
ATOM 774 N N . LYS A 1 97 ? -17.597 10.713 16.788 1.00 96.62 97 LYS A N 1
ATOM 775 C CA . LYS A 1 97 ? -18.435 10.671 18.007 1.00 96.62 97 LYS A CA 1
ATOM 776 C C . LYS A 1 97 ? -19.593 9.661 18.006 1.00 96.62 97 LYS A C 1
ATOM 778 O O . LYS A 1 97 ? -20.321 9.594 18.999 1.00 96.62 97 LYS A O 1
ATOM 783 N N . LYS A 1 98 ? -19.743 8.837 16.964 1.00 96.50 98 LYS A N 1
ATOM 784 C CA . LYS A 1 98 ? -20.726 7.737 16.885 1.00 96.50 98 LYS A CA 1
ATOM 785 C C . LYS A 1 98 ? -20.204 6.464 17.565 1.00 96.50 98 LYS A C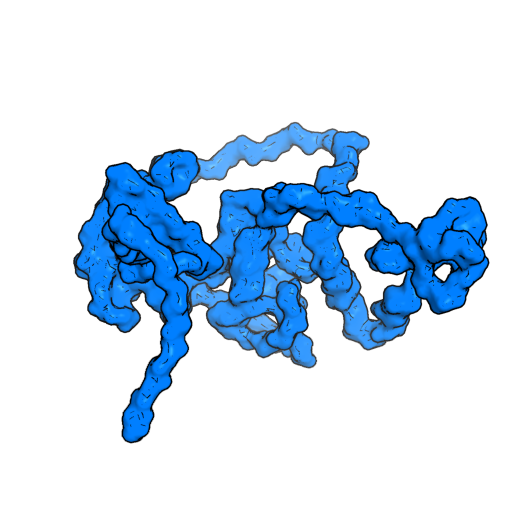 1
ATOM 787 O O . LYS A 1 98 ? -18.997 6.305 17.741 1.00 96.50 98 LYS A O 1
ATOM 792 N N . VAL A 1 99 ? -21.106 5.562 17.953 1.00 96.12 99 VAL A N 1
ATOM 793 C CA . VAL A 1 99 ? -20.755 4.246 18.524 1.00 96.12 99 VAL A CA 1
ATOM 794 C C . VAL A 1 99 ? -20.318 3.242 17.446 1.00 96.12 99 VAL A C 1
ATOM 796 O O . VAL A 1 99 ? -20.500 3.501 16.255 1.00 96.12 99 VAL A O 1
ATOM 799 N N . GLY A 1 100 ? -19.746 2.101 17.840 1.00 95.31 100 GLY A N 1
ATOM 800 C CA . GLY A 1 100 ? -19.255 1.068 16.915 1.00 95.31 100 GLY A CA 1
ATOM 801 C C . GLY A 1 100 ? -17.749 1.131 16.651 1.00 95.31 100 GLY A C 1
ATOM 802 O O . GLY A 1 100 ? -17.272 0.513 15.706 1.00 95.31 100 GLY A O 1
ATOM 803 N N . ALA A 1 101 ? -16.991 1.904 17.433 1.00 96.44 101 ALA A N 1
ATOM 804 C CA . ALA A 1 101 ? -15.547 2.020 17.249 1.00 96.44 101 ALA A CA 1
ATOM 805 C C . ALA A 1 101 ? -14.839 0.736 17.700 1.00 96.44 101 ALA A C 1
ATOM 807 O O . ALA A 1 101 ? -14.806 0.430 18.892 1.00 96.44 101 ALA A O 1
ATOM 808 N N . SER A 1 102 ? -14.275 -0.011 16.753 1.00 96.19 102 SER A N 1
ATOM 809 C CA . SER A 1 102 ? -13.612 -1.291 17.022 1.00 96.19 102 SER A CA 1
ATOM 810 C C . SER A 1 102 ? -12.082 -1.200 17.055 1.00 96.19 102 SER A C 1
ATOM 812 O O . SER A 1 102 ? -11.442 -2.025 17.708 1.00 96.19 102 SER A O 1
ATOM 814 N N . VAL A 1 103 ? -11.494 -0.171 16.436 1.00 96.44 103 VAL A N 1
ATOM 815 C CA . VAL A 1 103 ? -10.039 0.015 16.331 1.00 96.44 103 VAL A CA 1
ATOM 816 C C . VAL A 1 103 ? -9.543 0.886 17.479 1.00 96.44 103 VAL A C 1
ATOM 818 O O . VAL A 1 103 ? -9.887 2.065 17.573 1.00 96.44 103 VAL A O 1
ATOM 821 N N . GLY A 1 104 ? -8.750 0.301 18.367 1.00 95.56 104 GLY A N 1
ATOM 822 C CA . GLY A 1 104 ? -8.119 0.959 19.505 1.00 95.56 104 GLY A CA 1
ATOM 823 C C . GLY A 1 104 ? -6.610 1.066 19.355 1.00 95.56 104 GLY A C 1
ATOM 824 O O . GLY A 1 104 ? -5.990 0.234 18.703 1.00 95.56 104 GLY A O 1
ATOM 825 N N . CYS A 1 105 ? -6.011 2.084 19.972 1.00 95.75 105 CYS A N 1
ATOM 826 C CA . CYS A 1 105 ? -4.559 2.220 19.962 1.00 95.75 105 CYS A CA 1
ATOM 827 C C . CYS A 1 105 ? -3.871 1.065 20.715 1.00 95.75 105 CYS A C 1
ATOM 829 O O . CYS A 1 105 ? -4.215 0.797 21.863 1.00 95.75 105 CYS A O 1
ATOM 831 N N . SER A 1 106 ? -2.842 0.456 20.121 1.00 93.62 106 SER A N 1
ATOM 832 C CA . SER A 1 106 ? -2.086 -0.666 20.709 1.00 93.62 106 SER A CA 1
ATOM 833 C C . SER A 1 106 ? -1.327 -0.320 22.001 1.00 93.62 106 SER A C 1
ATOM 835 O O . SER A 1 106 ? -0.958 -1.198 22.780 1.00 93.62 106 SER A O 1
ATOM 837 N N . ILE A 1 107 ? -1.127 0.969 22.294 1.00 94.94 107 ILE A N 1
ATOM 838 C CA . ILE A 1 107 ? -0.579 1.417 23.578 1.00 94.94 107 ILE A CA 1
ATOM 839 C C . ILE A 1 107 ? -1.651 1.299 24.667 1.00 94.94 107 ILE A C 1
ATOM 841 O O . ILE A 1 107 ? -2.589 2.087 24.692 1.00 94.94 107 ILE A O 1
ATOM 845 N N . LYS A 1 108 ? -1.460 0.394 25.639 1.00 91.38 108 LYS A N 1
ATOM 846 C CA . LYS A 1 108 ? -2.437 0.078 26.712 1.00 91.38 108 LYS A CA 1
ATOM 847 C C . LYS A 1 108 ? -2.991 1.293 27.475 1.00 91.38 108 LYS A C 1
ATOM 849 O O . LYS A 1 108 ? -4.138 1.283 27.908 1.00 91.38 108 LYS A O 1
ATOM 854 N N . ARG A 1 109 ? -2.180 2.340 27.678 1.00 94.88 109 ARG A N 1
ATOM 855 C CA . ARG A 1 109 ? -2.595 3.576 28.379 1.00 94.88 109 ARG A CA 1
ATOM 856 C C . ARG A 1 109 ? -3.361 4.550 27.474 1.00 94.88 109 ARG A C 1
ATOM 858 O O . ARG A 1 109 ? -3.980 5.492 27.966 1.00 94.88 109 ARG A O 1
ATOM 865 N N . CYS A 1 110 ? -3.314 4.352 26.159 1.00 95.88 110 CYS A N 1
ATOM 866 C CA . CYS A 1 110 ? -4.004 5.176 25.185 1.00 95.88 110 CYS A CA 1
ATOM 867 C C . CYS A 1 110 ? -5.464 4.741 25.065 1.00 95.88 110 CYS A C 1
ATOM 869 O O . CYS A 1 110 ? -5.764 3.593 24.768 1.00 95.88 110 CYS A O 1
ATOM 871 N N . ARG A 1 111 ? -6.386 5.687 25.241 1.00 93.62 111 ARG A N 1
ATOM 872 C CA . ARG A 1 111 ? -7.833 5.438 25.123 1.00 93.62 111 ARG A CA 1
ATOM 873 C C . ARG A 1 111 ? -8.391 5.799 23.746 1.00 93.62 111 ARG A C 1
ATOM 875 O O . ARG A 1 111 ? -9.600 5.950 23.598 1.00 93.62 111 ARG A O 1
ATOM 882 N N . GLN A 1 112 ? -7.515 6.003 22.761 1.00 94.94 112 GLN A N 1
ATOM 883 C CA . GLN A 1 112 ? -7.934 6.347 21.408 1.00 94.94 112 GLN A CA 1
ATOM 884 C C . GLN A 1 112 ? -8.660 5.163 20.774 1.00 94.94 112 GLN A C 1
ATOM 886 O O . GLN A 1 112 ? -8.067 4.102 20.614 1.00 94.94 112 GLN A O 1
ATOM 891 N N . MET A 1 113 ? -9.929 5.380 20.429 1.00 95.62 113 MET A N 1
ATOM 892 C CA . MET A 1 113 ? -10.817 4.415 19.783 1.00 95.62 113 MET A CA 1
ATOM 893 C C . MET A 1 113 ? -11.475 5.073 18.572 1.00 95.62 113 MET A C 1
ATOM 895 O O . MET A 1 113 ? -12.032 6.167 18.687 1.00 95.62 113 MET A O 1
ATOM 899 N N . VAL A 1 114 ? -11.452 4.414 17.420 1.00 97.19 114 VAL A N 1
ATOM 900 C CA . VAL A 1 114 ? -12.017 4.911 16.160 1.00 97.19 114 VAL A CA 1
ATOM 901 C C . VAL A 1 114 ? -12.695 3.784 15.377 1.00 97.19 114 VAL A C 1
ATOM 903 O O . VAL A 1 114 ? -12.442 2.600 15.595 1.00 97.19 114 VAL A O 1
ATOM 906 N N . HIS A 1 115 ? -13.593 4.135 14.455 1.00 97.06 115 HIS A N 1
ATOM 907 C CA . HIS A 1 115 ? -13.928 3.222 13.356 1.00 97.06 115 HIS A CA 1
ATOM 908 C C . HIS A 1 115 ? -12.714 3.099 12.437 1.00 97.06 115 HIS A C 1
ATOM 910 O O . HIS A 1 115 ? -11.999 4.085 12.278 1.00 97.06 115 HIS A O 1
ATOM 916 N N . MET A 1 116 ? -12.520 1.961 11.767 1.00 94.81 116 MET A N 1
ATOM 917 C CA . MET A 1 116 ? -11.380 1.797 10.853 1.00 94.81 116 MET A CA 1
ATOM 918 C C . MET A 1 116 ? -11.294 2.918 9.789 1.00 94.81 116 MET A C 1
ATOM 920 O O . MET A 1 116 ? -10.251 3.570 9.724 1.00 94.81 116 MET A O 1
ATOM 924 N N . PRO A 1 117 ? -12.374 3.285 9.062 1.00 94.81 117 PRO A N 1
ATOM 925 C CA . PRO A 1 117 ? -12.310 4.395 8.107 1.00 94.81 117 PRO A CA 1
ATOM 926 C C . PRO A 1 117 ? -11.952 5.750 8.733 1.00 94.81 117 PRO A C 1
ATOM 928 O O . PRO A 1 117 ? -11.218 6.529 8.133 1.00 94.81 117 PRO A O 1
ATOM 931 N N . CYS A 1 118 ? -12.439 6.017 9.949 1.00 95.56 118 CYS A N 1
ATOM 932 C CA . CYS A 1 118 ? -12.091 7.225 10.696 1.00 95.56 118 CYS A CA 1
ATOM 933 C C . CYS A 1 118 ? -10.642 7.199 11.193 1.00 95.56 118 CYS A C 1
ATOM 935 O O . CYS A 1 118 ? -10.033 8.249 11.348 1.00 95.56 118 CYS A O 1
ATOM 937 N N . GLY A 1 119 ? -10.088 6.014 11.452 1.00 94.44 119 GLY A N 1
ATOM 938 C CA . GLY A 1 119 ? -8.677 5.841 11.763 1.00 94.44 119 GLY A CA 1
ATOM 939 C C . GLY A 1 119 ? -7.798 6.302 10.608 1.00 94.44 119 GLY A C 1
ATOM 940 O O . GLY A 1 119 ? -6.895 7.099 10.836 1.00 94.44 119 GLY A O 1
ATOM 941 N N . LEU A 1 120 ? -8.113 5.898 9.375 1.00 90.81 120 LEU A N 1
ATOM 942 C CA . LEU A 1 120 ? -7.386 6.356 8.185 1.00 90.81 120 LEU A CA 1
ATOM 943 C C . LEU A 1 120 ? -7.425 7.887 8.042 1.00 90.81 120 LEU A C 1
ATOM 945 O O . LEU A 1 120 ? -6.398 8.512 7.801 1.00 90.81 120 LEU A O 1
ATOM 949 N N . GLU A 1 121 ? -8.589 8.501 8.274 1.00 92.31 121 GLU A N 1
ATOM 950 C CA . GLU A 1 121 ? -8.777 9.966 8.283 1.00 92.31 121 GLU A CA 1
ATOM 951 C C . GLU A 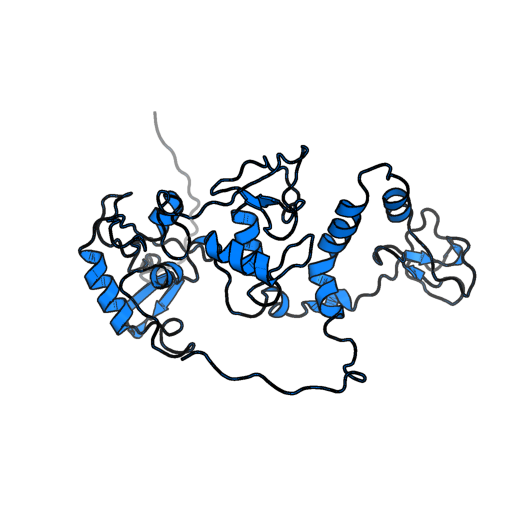1 121 ? -8.006 10.672 9.420 1.00 92.31 121 GLU A C 1
ATOM 953 O O . GLU A 1 121 ? -7.842 11.890 9.405 1.00 92.31 121 GLU A O 1
ATOM 958 N N . GLN A 1 122 ? -7.553 9.931 10.433 1.00 92.62 122 GLN A N 1
ATOM 959 C CA . GLN A 1 122 ? -6.791 10.427 11.584 1.00 92.62 122 GLN A CA 1
ATOM 960 C C . GLN A 1 122 ? -5.354 9.899 11.616 1.00 92.62 122 GLN A C 1
ATOM 962 O O . GLN A 1 122 ? -4.710 9.960 12.666 1.00 92.62 122 GLN A O 1
ATOM 967 N N . GLU A 1 123 ? -4.859 9.384 10.486 1.00 92.50 123 GLU A N 1
ATOM 968 C CA . GLU A 1 123 ? -3.504 8.840 10.345 1.00 92.50 123 GLU A CA 1
ATOM 969 C C . GLU A 1 123 ? -3.203 7.718 11.357 1.00 92.50 123 GLU A C 1
ATOM 971 O O . GLU A 1 123 ? -2.070 7.550 11.811 1.00 92.50 123 GLU A O 1
ATOM 976 N N . PHE A 1 124 ? -4.216 6.930 11.734 1.00 92.38 124 PHE A N 1
ATOM 977 C CA . PHE A 1 124 ? -3.947 5.634 12.344 1.00 92.38 124 PHE A CA 1
ATOM 978 C C . PHE A 1 124 ? -3.231 4.763 11.325 1.00 92.38 124 PHE A C 1
ATOM 980 O O . PHE A 1 124 ? -3.657 4.644 10.174 1.00 92.38 124 PHE A O 1
ATOM 987 N N . ILE A 1 125 ? -2.156 4.138 11.775 1.00 89.25 125 ILE A N 1
ATOM 988 C CA . ILE A 1 125 ? -1.406 3.204 10.954 1.00 89.25 125 ILE A CA 1
ATOM 989 C C . ILE A 1 125 ? -1.858 1.770 11.232 1.00 89.25 125 ILE A C 1
ATOM 991 O O . ILE A 1 125 ? -2.434 1.466 12.284 1.00 89.25 125 ILE A O 1
ATOM 995 N N . PHE A 1 126 ? -1.573 0.883 10.282 1.00 79.62 126 PHE A N 1
ATOM 996 C CA . PHE A 1 126 ? -1.723 -0.559 10.453 1.00 79.62 126 PHE A CA 1
ATOM 997 C C . PHE A 1 126 ? -0.931 -1.042 11.689 1.00 79.62 126 PHE A C 1
ATOM 999 O O . PHE A 1 126 ? 0.040 -0.395 12.070 1.00 79.62 126 PHE A O 1
ATOM 1006 N N . GLN A 1 127 ? -1.367 -2.122 12.352 1.00 81.44 127 GLN A N 1
ATOM 1007 C CA . GLN A 1 127 ? -1.029 -2.462 13.759 1.00 81.44 127 GLN A CA 1
ATOM 1008 C C . GLN A 1 127 ? -1.668 -1.546 14.822 1.00 81.44 127 GLN A C 1
ATOM 1010 O O . GLN A 1 127 ? -1.329 -1.610 16.005 1.00 81.44 127 GLN A O 1
ATOM 1015 N N . SER A 1 128 ? -2.623 -0.712 14.408 1.00 86.62 128 SER A N 1
ATOM 1016 C CA . SER A 1 128 ? -3.504 0.067 15.279 1.00 86.62 128 SER A CA 1
ATOM 1017 C C . SER A 1 128 ? -2.767 1.055 16.190 1.00 86.62 128 SER A C 1
ATOM 1019 O O . SER A 1 128 ? -3.107 1.209 17.358 1.00 86.62 128 SER A O 1
ATOM 1021 N N . PHE A 1 129 ? -1.776 1.789 15.679 1.00 93.12 129 PHE A N 1
ATOM 1022 C CA . PHE A 1 129 ? -1.209 2.939 16.399 1.00 93.12 129 PHE A CA 1
ATOM 1023 C C . PHE A 1 129 ? -1.896 4.240 15.979 1.00 93.12 129 PHE A C 1
ATOM 1025 O O . PHE A 1 129 ? -2.066 4.507 14.792 1.00 93.12 129 PHE A O 1
ATOM 1032 N N . CYS A 1 130 ? -2.285 5.068 16.954 1.00 94.88 130 CYS A N 1
ATOM 1033 C CA . CYS A 1 130 ? -2.812 6.406 16.680 1.00 94.88 130 CYS A CA 1
ATOM 1034 C C . CYS A 1 130 ? -1.679 7.364 16.298 1.00 94.88 130 CYS A C 1
ATOM 1036 O O . CYS A 1 130 ? -0.538 7.128 16.679 1.00 94.88 130 CYS A O 1
ATOM 1038 N N . LYS A 1 131 ? -1.987 8.504 15.670 1.00 92.81 131 LYS A N 1
ATOM 1039 C CA . LYS A 1 131 ? -0.991 9.518 15.265 1.00 92.81 131 LYS A CA 1
ATOM 1040 C C . LYS A 1 131 ? 0.046 9.886 16.341 1.00 92.81 131 LYS A C 1
ATOM 1042 O O . LYS A 1 131 ? 1.199 10.131 16.021 1.00 92.81 131 LYS A O 1
ATOM 1047 N N . LYS A 1 132 ? -0.344 9.909 17.623 1.00 93.88 132 LYS A N 1
ATOM 1048 C CA . LYS A 1 132 ? 0.562 10.240 18.746 1.00 93.88 132 LYS A CA 1
ATOM 1049 C C . LYS A 1 132 ? 1.535 9.119 19.120 1.00 93.88 132 LYS A C 1
ATOM 1051 O O . LYS A 1 132 ? 2.545 9.392 19.754 1.00 93.88 132 LYS A O 1
ATOM 1056 N N . HIS A 1 133 ? 1.189 7.877 18.804 1.00 94.81 133 HIS A N 1
ATOM 1057 C CA . HIS A 1 133 ? 1.971 6.686 19.141 1.00 94.81 133 HIS A CA 1
ATOM 1058 C C . HIS A 1 133 ? 2.461 5.937 17.901 1.00 94.81 133 HIS A C 1
ATOM 1060 O O . HIS A 1 133 ? 3.069 4.879 18.037 1.00 94.81 133 HIS A O 1
ATOM 1066 N N . ALA A 1 134 ? 2.171 6.452 16.707 1.00 92.94 134 ALA A N 1
ATOM 1067 C CA . ALA A 1 134 ? 2.697 5.920 15.470 1.00 92.94 134 ALA A CA 1
ATOM 1068 C C . ALA A 1 134 ? 4.227 6.082 15.479 1.00 92.94 134 ALA A C 1
ATOM 1070 O O . ALA A 1 134 ? 4.731 7.124 15.911 1.00 92.94 134 ALA A O 1
ATOM 1071 N N . PRO A 1 135 ? 4.976 5.066 15.029 1.00 93.50 135 PRO A N 1
ATOM 1072 C CA . PRO A 1 135 ? 6.406 5.190 14.845 1.00 93.50 135 PRO A CA 1
ATOM 1073 C C . PRO A 1 135 ? 6.709 6.232 13.770 1.00 93.50 135 PRO A C 1
ATOM 1075 O O . PRO A 1 135 ? 5.907 6.502 12.875 1.00 93.50 135 PRO A O 1
ATOM 1078 N N . SER A 1 136 ? 7.903 6.798 13.861 1.00 91.94 136 SER A N 1
ATOM 1079 C CA . SER A 1 136 ? 8.464 7.693 12.862 1.00 91.94 136 SER A CA 1
ATOM 1080 C C . SER A 1 136 ? 9.805 7.156 12.378 1.00 91.94 136 SER A C 1
ATOM 1082 O O . SER A 1 136 ? 10.502 6.420 13.087 1.00 91.94 136 SER A O 1
ATOM 1084 N N . GLN A 1 137 ? 10.154 7.537 11.153 1.00 92.12 137 GLN A N 1
ATOM 1085 C CA . GLN A 1 137 ? 11.484 7.314 10.604 1.00 92.12 137 GLN A CA 1
ATOM 1086 C C . GLN A 1 137 ? 12.404 8.465 11.010 1.00 92.12 137 GLN A C 1
ATOM 1088 O O . GLN A 1 137 ? 11.957 9.601 11.182 1.00 92.12 137 GLN A O 1
ATOM 1093 N N . SER A 1 138 ? 13.700 8.185 11.107 1.00 86.06 138 SER A N 1
ATOM 1094 C CA . SER A 1 138 ? 14.731 9.201 11.307 1.00 86.06 138 SER A CA 1
ATOM 1095 C C . SER A 1 138 ? 15.573 9.398 10.041 1.00 86.06 138 SER A C 1
ATOM 1097 O O . SER A 1 138 ? 15.813 8.480 9.242 1.00 86.06 138 SER A O 1
ATOM 1099 N N . CYS A 1 139 ? 16.036 10.632 9.836 1.00 77.00 139 CYS A N 1
ATOM 1100 C CA . CYS A 1 139 ? 17.005 10.960 8.797 1.00 77.00 139 CYS A CA 1
ATOM 1101 C C . CYS A 1 139 ? 18.230 11.608 9.432 1.00 77.00 139 CYS A C 1
ATOM 1103 O O . CYS A 1 139 ? 18.100 12.597 10.143 1.00 77.00 139 CYS A O 1
ATOM 1105 N N . VAL A 1 140 ? 19.403 11.026 9.184 1.00 70.31 140 VAL A N 1
ATOM 1106 C CA . VAL A 1 140 ? 20.682 11.517 9.722 1.00 70.31 140 VAL A CA 1
ATOM 1107 C C . VAL A 1 140 ? 21.273 12.611 8.827 1.00 70.31 140 VAL A C 1
ATOM 1109 O O . VAL A 1 140 ? 21.991 13.479 9.306 1.00 70.31 140 VAL A O 1
ATOM 1112 N N . SER A 1 141 ? 20.946 12.600 7.534 1.00 69.19 141 SER A N 1
ATOM 1113 C CA . SER A 1 141 ? 21.443 13.554 6.545 1.00 69.19 141 SER A CA 1
ATOM 1114 C C . SER A 1 141 ? 20.298 14.223 5.794 1.00 69.19 141 SER A C 1
ATOM 1116 O O . SER A 1 141 ? 19.282 13.592 5.493 1.00 69.19 141 SER A O 1
ATOM 1118 N N . SER A 1 142 ? 20.467 15.506 5.481 1.00 67.19 142 SER A N 1
ATOM 1119 C CA . SER A 1 142 ? 19.605 16.214 4.541 1.00 67.19 142 SER A CA 1
ATOM 1120 C C . SER A 1 142 ? 19.864 15.674 3.129 1.00 67.19 142 SER A C 1
ATOM 1122 O O . SER A 1 142 ? 21.012 15.645 2.683 1.00 67.19 142 SER A O 1
ATOM 1124 N N . PRO A 1 143 ? 18.833 15.203 2.416 1.00 72.25 143 PRO A N 1
ATOM 1125 C CA . PRO A 1 143 ? 19.004 14.770 1.040 1.00 72.25 143 PRO A CA 1
ATOM 1126 C C . PRO A 1 143 ? 19.287 15.960 0.117 1.00 72.25 143 PRO A C 1
ATOM 1128 O O . PRO A 1 143 ? 18.760 17.055 0.320 1.00 72.25 143 PRO A O 1
ATOM 1131 N N . SER A 1 144 ? 20.091 15.736 -0.923 1.00 67.88 144 SER A N 1
ATOM 1132 C CA . SER A 1 144 ? 20.228 16.682 -2.030 1.00 67.88 144 SER A CA 1
ATOM 1133 C C . SER A 1 144 ? 18.926 16.726 -2.842 1.00 67.88 144 SER A C 1
ATOM 1135 O O . SER A 1 144 ? 18.322 15.694 -3.132 1.00 67.88 144 SER A O 1
ATOM 1137 N N . LEU A 1 145 ? 18.461 17.935 -3.161 1.00 69.81 145 LEU A N 1
ATOM 1138 C CA . LEU A 1 145 ? 17.201 18.193 -3.864 1.00 69.81 145 LEU A CA 1
ATOM 1139 C C . LEU A 1 145 ? 17.424 18.397 -5.373 1.00 69.81 145 LEU A C 1
ATOM 1141 O O . LEU A 1 145 ? 18.476 18.920 -5.746 1.00 69.81 145 LEU A O 1
ATOM 1145 N N . PRO A 1 146 ? 16.425 18.092 -6.231 1.00 57.19 146 PRO A N 1
ATOM 1146 C CA . PRO A 1 146 ? 15.117 17.500 -5.919 1.00 57.19 146 PRO A CA 1
ATOM 1147 C C . PRO A 1 146 ? 15.114 15.960 -5.949 1.00 57.19 146 PRO A C 1
ATOM 1149 O O . PRO A 1 146 ? 15.818 15.333 -6.740 1.00 57.19 146 PRO A O 1
ATOM 1152 N N . LEU A 1 147 ? 14.261 15.350 -5.117 1.00 81.94 147 LEU A N 1
ATOM 1153 C CA . LEU A 1 147 ? 14.015 13.904 -5.098 1.00 81.94 147 LEU A CA 1
ATOM 1154 C C . LEU A 1 147 ? 12.671 13.561 -5.756 1.00 81.94 147 LEU A C 1
ATOM 1156 O O . LEU A 1 147 ? 11.736 14.361 -5.767 1.00 81.94 147 LEU A O 1
ATOM 1160 N N . SER A 1 148 ? 12.570 12.346 -6.296 1.00 91.50 148 SER A N 1
ATOM 1161 C CA . SER A 1 148 ? 11.336 11.792 -6.863 1.00 91.50 148 SER A CA 1
ATOM 1162 C C . SER A 1 148 ? 10.931 10.516 -6.135 1.00 91.50 148 SER A C 1
ATOM 1164 O O . SER A 1 148 ? 11.767 9.786 -5.593 1.00 91.50 148 SER A O 1
ATOM 1166 N N . CYS A 1 149 ? 9.630 10.233 -6.128 1.00 93.44 149 CYS A N 1
ATOM 1167 C CA . CYS A 1 149 ? 9.109 8.976 -5.626 1.00 93.44 149 CYS A CA 1
ATOM 1168 C C . CYS A 1 149 ? 9.685 7.810 -6.429 1.00 93.44 149 CYS A C 1
ATOM 1170 O O . CYS A 1 149 ? 9.428 7.698 -7.622 1.00 93.44 149 CYS A O 1
ATOM 1172 N N . SER A 1 150 ? 10.362 6.860 -5.785 1.00 92.00 150 SER A N 1
ATOM 1173 C CA . SER A 1 150 ? 10.944 5.707 -6.490 1.00 92.00 150 SER A CA 1
ATOM 1174 C C . SER A 1 150 ? 9.907 4.678 -6.983 1.00 92.00 150 SER A C 1
ATOM 1176 O O . SER A 1 150 ? 10.297 3.623 -7.481 1.00 92.00 150 SER A O 1
ATOM 1178 N N . VAL A 1 151 ? 8.606 4.957 -6.831 1.00 92.62 151 VAL A N 1
ATOM 1179 C CA . VAL A 1 151 ? 7.493 4.149 -7.363 1.00 92.62 151 VAL A CA 1
ATOM 1180 C C . VAL A 1 151 ? 6.795 4.881 -8.513 1.00 92.62 151 VAL A C 1
ATOM 1182 O O . VAL A 1 151 ? 6.788 4.368 -9.625 1.00 92.62 151 VAL A O 1
ATOM 1185 N N . CYS A 1 152 ? 6.231 6.076 -8.283 1.00 93.44 152 CYS A N 1
ATOM 1186 C CA . CYS A 1 152 ? 5.496 6.807 -9.329 1.00 93.44 152 CYS A CA 1
ATOM 1187 C C . CYS A 1 152 ? 6.353 7.776 -10.154 1.00 93.44 152 CYS A C 1
ATOM 1189 O O . CYS A 1 152 ? 5.882 8.274 -11.168 1.00 93.44 152 CYS A O 1
ATOM 1191 N N . LEU A 1 153 ? 7.597 8.033 -9.741 1.00 91.75 153 LEU A N 1
ATOM 1192 C CA . LEU A 1 153 ? 8.537 8.974 -10.364 1.00 91.75 153 LEU A CA 1
ATOM 1193 C C . LEU A 1 153 ? 8.121 10.454 -10.314 1.00 91.75 153 LEU A C 1
ATOM 1195 O O . LEU A 1 153 ? 8.834 11.296 -10.852 1.00 91.75 153 LEU A O 1
ATOM 1199 N N . GLU A 1 154 ? 7.029 10.780 -9.621 1.00 92.56 154 GLU A N 1
ATOM 1200 C CA . GLU A 1 154 ? 6.609 12.162 -9.372 1.00 92.56 154 GLU A CA 1
ATOM 1201 C C . GLU A 1 154 ? 7.476 12.840 -8.295 1.00 92.56 154 GLU A C 1
ATOM 1203 O O . GLU A 1 154 ? 8.034 12.142 -7.435 1.00 92.56 154 GLU A O 1
ATOM 1208 N N . PRO A 1 155 ? 7.591 14.182 -8.303 1.00 91.81 155 PRO A N 1
ATOM 1209 C CA . PRO A 1 155 ? 8.347 14.931 -7.302 1.00 91.81 155 PRO A CA 1
ATOM 1210 C C . PRO A 1 155 ? 7.908 14.617 -5.869 1.00 91.81 155 PRO A C 1
ATOM 1212 O O . PRO A 1 155 ? 6.719 14.466 -5.590 1.00 91.81 155 PRO A O 1
ATOM 1215 N N . ILE A 1 156 ? 8.876 14.554 -4.953 1.00 90.69 156 ILE A N 1
ATOM 1216 C CA . ILE A 1 156 ? 8.644 14.409 -3.515 1.00 90.69 156 ILE A CA 1
ATOM 1217 C C . ILE A 1 156 ? 9.426 15.473 -2.766 1.00 90.69 156 ILE A C 1
ATOM 1219 O O . ILE A 1 156 ? 10.626 15.650 -2.978 1.00 90.69 156 ILE A O 1
ATOM 1223 N N . GLU A 1 157 ? 8.756 16.114 -1.815 1.00 88.06 157 GLU A N 1
ATOM 1224 C CA . GLU A 1 157 ? 9.437 16.855 -0.766 1.00 88.06 157 GLU A CA 1
ATOM 1225 C C . GLU A 1 157 ? 9.981 15.853 0.267 1.00 88.06 157 GLU A C 1
ATOM 1227 O O . GLU A 1 157 ? 9.199 15.122 0.884 1.00 88.06 157 GLU A O 1
ATOM 1232 N N . PRO A 1 158 ? 11.306 15.756 0.466 1.00 84.56 158 PRO A N 1
ATOM 1233 C CA . PRO A 1 158 ? 11.916 14.695 1.259 1.00 84.56 158 PRO A CA 1
ATOM 1234 C C . PRO A 1 158 ? 11.903 15.016 2.759 1.00 84.56 158 PRO A C 1
ATOM 1236 O O . PRO A 1 158 ? 12.914 14.948 3.460 1.00 84.56 158 PRO A O 1
ATOM 1239 N N . VAL A 1 159 ? 10.722 15.372 3.254 1.00 89.38 159 VAL A N 1
ATOM 1240 C CA . VAL A 1 159 ? 10.436 15.609 4.665 1.00 89.38 159 VAL A CA 1
ATOM 1241 C C . VAL A 1 159 ? 9.658 14.409 5.180 1.00 89.38 159 VAL A C 1
ATOM 1243 O O . VAL A 1 159 ? 8.510 14.183 4.797 1.00 89.38 159 VAL A O 1
ATOM 1246 N N . LEU A 1 160 ? 10.297 13.623 6.049 1.00 91.81 160 LEU A N 1
ATOM 1247 C CA . LEU A 1 160 ? 9.677 12.440 6.645 1.00 91.81 160 LEU A CA 1
ATOM 1248 C C . LEU A 1 160 ? 8.395 12.827 7.383 1.00 91.81 160 LEU A C 1
ATOM 1250 O O . LEU A 1 160 ? 8.377 13.729 8.220 1.00 91.81 160 LEU A O 1
ATOM 1254 N N . SER A 1 161 ? 7.316 12.126 7.067 1.00 92.62 161 SER A N 1
ATOM 1255 C CA . SER A 1 161 ? 5.989 12.366 7.628 1.00 92.62 161 SER A CA 1
ATOM 1256 C C . SER A 1 161 ? 5.139 11.106 7.488 1.00 92.62 161 SER A C 1
ATOM 1258 O O . SER A 1 161 ? 5.595 10.101 6.947 1.00 92.62 161 SER A O 1
ATOM 1260 N N . TYR A 1 162 ? 3.876 11.148 7.921 1.00 92.06 162 TYR A N 1
ATOM 1261 C CA . TYR A 1 162 ? 2.931 10.071 7.609 1.00 92.06 162 TYR A CA 1
ATOM 1262 C C . TYR A 1 162 ? 2.872 9.792 6.096 1.00 92.06 162 TYR A C 1
ATOM 1264 O O . TYR A 1 162 ? 2.831 8.636 5.686 1.00 92.06 162 TYR A O 1
ATOM 1272 N N . ASN A 1 163 ? 2.917 10.842 5.270 1.00 93.56 163 ASN A N 1
ATOM 1273 C CA . ASN A 1 163 ? 2.753 10.747 3.819 1.00 93.56 163 ASN A CA 1
ATOM 1274 C C . ASN A 1 163 ? 4.045 10.428 3.060 1.00 93.56 163 ASN A C 1
ATOM 1276 O O . ASN A 1 163 ? 3.961 10.031 1.897 1.00 93.56 163 ASN A O 1
ATOM 1280 N N . VAL A 1 164 ? 5.216 10.603 3.676 1.00 94.50 164 VAL A N 1
ATOM 1281 C CA . VAL A 1 164 ? 6.517 10.480 3.008 1.00 94.50 164 VAL A CA 1
ATOM 1282 C C . VAL A 1 164 ? 7.407 9.527 3.790 1.00 94.50 164 VAL A C 1
ATOM 1284 O O . VAL A 1 164 ? 7.772 9.798 4.934 1.00 94.50 164 VAL A O 1
ATOM 1287 N N . LEU A 1 165 ? 7.769 8.425 3.136 1.00 95.38 165 LEU A N 1
ATOM 1288 C CA . LEU A 1 165 ? 8.585 7.347 3.686 1.00 95.38 165 LEU A CA 1
ATOM 1289 C C . LEU A 1 165 ? 9.898 7.208 2.911 1.00 95.38 165 LEU A C 1
ATOM 1291 O O . LEU A 1 165 ? 9.991 7.588 1.743 1.00 95.38 165 LEU A O 1
ATOM 1295 N N . LYS A 1 166 ? 10.899 6.593 3.536 1.00 94.19 166 LYS A N 1
ATOM 1296 C CA . LYS A 1 166 ? 12.186 6.244 2.923 1.00 94.19 166 LYS A CA 1
ATOM 1297 C C . LYS A 1 166 ? 12.541 4.779 3.137 1.00 94.19 166 LYS A C 1
ATOM 1299 O O . LYS A 1 166 ? 12.088 4.137 4.087 1.00 94.19 166 LYS A O 1
ATOM 1304 N N . CYS A 1 167 ? 13.413 4.266 2.276 1.00 93.69 167 CYS A N 1
ATOM 1305 C CA . CYS A 1 167 ? 14.043 2.970 2.499 1.00 93.69 167 CYS A CA 1
ATOM 1306 C C . CYS A 1 167 ? 15.053 3.068 3.662 1.00 93.69 167 CYS A C 1
ATOM 1308 O O . CYS A 1 167 ? 15.844 4.015 3.691 1.00 93.69 167 CYS A O 1
ATOM 1310 N N . PRO A 1 168 ? 15.082 2.103 4.599 1.00 93.56 168 PRO A N 1
ATOM 1311 C CA . PRO A 1 168 ? 16.094 2.075 5.659 1.00 93.56 168 PRO A CA 1
ATOM 1312 C C . PRO A 1 168 ? 17.474 1.629 5.148 1.00 93.56 168 PRO A C 1
ATOM 1314 O O . PRO A 1 168 ? 18.490 2.044 5.691 1.00 93.56 168 PRO A O 1
ATOM 1317 N N . ALA A 1 169 ? 17.516 0.824 4.082 1.00 92.19 169 ALA A N 1
ATOM 1318 C CA . ALA A 1 169 ? 18.734 0.183 3.583 1.00 92.19 169 ALA A CA 1
ATOM 1319 C C . ALA A 1 169 ? 19.520 1.026 2.562 1.00 92.19 169 ALA A C 1
ATOM 1321 O O . ALA A 1 169 ? 20.614 0.639 2.156 1.00 92.19 169 ALA A O 1
ATOM 1322 N N . CYS A 1 170 ? 18.968 2.143 2.077 1.00 89.12 170 CYS A N 1
ATOM 1323 C CA . CYS A 1 170 ? 19.663 3.014 1.128 1.00 89.12 170 CYS A CA 1
ATOM 1324 C C . CYS A 1 170 ? 19.213 4.473 1.244 1.00 89.12 170 CYS A C 1
ATOM 1326 O O . CYS A 1 170 ? 18.071 4.754 1.596 1.00 89.12 170 CYS A O 1
ATOM 1328 N N . HIS A 1 171 ? 20.087 5.404 0.859 1.00 83.81 171 HIS A N 1
ATOM 1329 C CA . HIS A 1 171 ? 19.821 6.845 0.950 1.00 83.81 171 HIS A CA 1
ATOM 1330 C C . HIS A 1 171 ? 18.982 7.410 -0.209 1.00 83.81 171 HIS A C 1
ATOM 1332 O O . HIS A 1 171 ? 18.434 8.503 -0.092 1.00 83.81 171 HIS A O 1
ATOM 1338 N N . GLY A 1 172 ? 18.886 6.680 -1.326 1.00 83.25 172 GLY A N 1
ATOM 1339 C CA . GLY A 1 172 ? 18.309 7.195 -2.573 1.00 83.25 172 GLY A CA 1
ATOM 1340 C C . GLY A 1 172 ? 16.806 6.982 -2.748 1.00 83.25 172 GLY A C 1
ATOM 1341 O O . GLY A 1 172 ? 16.227 7.559 -3.662 1.00 83.25 172 GLY A O 1
ATOM 1342 N N . SER A 1 173 ? 16.163 6.163 -1.912 1.00 90.62 173 SER A N 1
ATOM 1343 C CA . SER A 1 173 ? 14.759 5.788 -2.113 1.00 90.62 173 SER A CA 1
ATOM 1344 C C . SER A 1 173 ? 13.801 6.490 -1.168 1.00 90.62 173 SER A C 1
ATOM 1346 O O . SER A 1 173 ? 13.834 6.261 0.044 1.00 90.62 173 SER A O 1
ATOM 1348 N N . TRP A 1 174 ? 12.905 7.266 -1.773 1.00 93.81 174 TRP A N 1
ATOM 1349 C CA . TRP A 1 174 ? 11.855 8.048 -1.130 1.00 93.81 174 TRP A CA 1
ATOM 1350 C C . TRP A 1 174 ? 10.513 7.751 -1.782 1.00 93.81 174 TRP A C 1
ATOM 1352 O O . TRP A 1 174 ? 10.437 7.458 -2.979 1.00 93.81 174 TRP A O 1
ATOM 1362 N N . PHE A 1 175 ? 9.441 7.806 -0.999 1.00 95.19 175 PHE A N 1
ATOM 1363 C CA . PHE A 1 175 ? 8.146 7.328 -1.447 1.00 95.19 175 PHE A CA 1
ATOM 1364 C C . PHE A 1 175 ? 6.976 8.101 -0.855 1.00 95.19 175 PHE A C 1
ATOM 1366 O O . PHE A 1 175 ? 6.951 8.400 0.336 1.00 95.19 175 PHE A O 1
ATOM 1373 N N . HIS A 1 176 ? 5.945 8.310 -1.673 1.00 95.50 176 HIS A N 1
ATOM 1374 C CA . HIS A 1 176 ? 4.619 8.623 -1.169 1.00 95.50 176 HIS A CA 1
ATOM 1375 C C . HIS A 1 176 ? 4.069 7.377 -0.480 1.00 95.50 176 HIS A C 1
ATOM 1377 O O . HIS A 1 176 ? 4.078 6.293 -1.071 1.00 95.50 176 HIS A O 1
ATOM 1383 N N . ARG A 1 177 ? 3.522 7.526 0.727 1.00 94.56 177 ARG A N 1
ATOM 1384 C CA . ARG A 1 177 ? 2.914 6.429 1.492 1.00 94.56 177 ARG A CA 1
ATOM 1385 C C . ARG A 1 177 ? 1.899 5.652 0.659 1.00 94.56 177 ARG A C 1
ATOM 1387 O O . ARG A 1 177 ? 1.931 4.426 0.628 1.00 94.56 177 ARG A O 1
ATOM 1394 N N . ASN A 1 178 ? 1.040 6.373 -0.062 1.00 92.56 178 ASN A N 1
ATOM 1395 C CA . 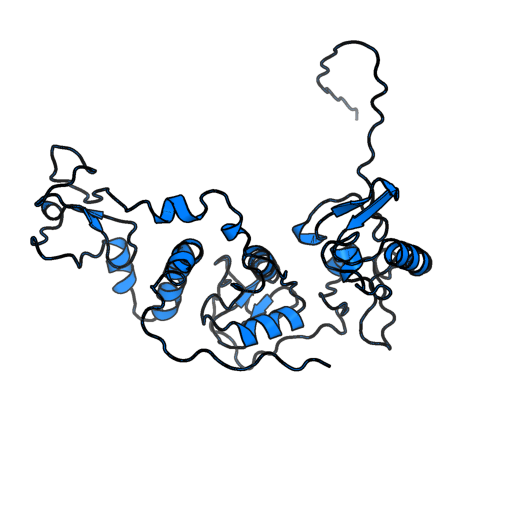ASN A 1 178 ? 0.038 5.768 -0.933 1.00 92.56 178 ASN A CA 1
ATOM 1396 C C . ASN A 1 178 ? 0.690 4.948 -2.049 1.00 92.56 178 ASN A C 1
ATOM 1398 O O . ASN A 1 178 ? 0.249 3.835 -2.305 1.00 92.56 178 ASN A O 1
ATOM 1402 N N . CYS A 1 179 ? 1.757 5.440 -2.683 1.00 94.88 179 CYS A N 1
ATOM 1403 C CA . CYS A 1 179 ? 2.467 4.678 -3.711 1.00 94.88 179 CYS A CA 1
ATOM 1404 C C . CYS A 1 179 ? 3.080 3.393 -3.144 1.00 94.88 179 CYS A C 1
ATOM 1406 O O . CYS A 1 179 ? 2.964 2.347 -3.775 1.00 94.88 179 CYS A O 1
ATOM 1408 N N . VAL A 1 180 ? 3.670 3.442 -1.943 1.00 95.50 180 VAL A N 1
ATOM 1409 C CA . VAL A 1 180 ? 4.180 2.234 -1.273 1.00 95.50 180 VAL A CA 1
ATOM 1410 C C . VAL A 1 180 ? 3.053 1.256 -0.965 1.00 95.50 180 VAL A C 1
ATOM 1412 O O . VAL A 1 180 ? 3.212 0.066 -1.204 1.00 95.50 180 VAL A O 1
ATOM 1415 N N . GLN A 1 181 ? 1.910 1.737 -0.472 1.00 93.12 181 GLN A N 1
ATOM 1416 C CA . GLN A 1 181 ? 0.768 0.884 -0.142 1.00 93.12 181 GLN A CA 1
ATOM 1417 C C . GLN A 1 181 ? 0.191 0.180 -1.379 1.00 93.12 181 GLN A C 1
ATOM 1419 O O . GLN A 1 181 ? -0.091 -1.015 -1.315 1.00 93.12 181 GLN A O 1
ATOM 1424 N N . HIS A 1 182 ? 0.059 0.885 -2.510 1.00 91.56 182 HIS A N 1
ATOM 1425 C CA . HIS A 1 182 ? -0.357 0.275 -3.780 1.00 91.56 182 HIS A CA 1
ATOM 1426 C C . HIS A 1 182 ? 0.694 -0.708 -4.305 1.00 91.56 182 HIS A C 1
ATOM 1428 O O . HIS A 1 182 ? 0.344 -1.788 -4.777 1.00 91.56 182 HIS A O 1
ATOM 1434 N N . TYR A 1 183 ? 1.981 -0.371 -4.182 1.00 94.06 183 TYR A N 1
ATOM 1435 C CA . TYR A 1 183 ? 3.064 -1.276 -4.556 1.00 94.06 183 TYR A CA 1
ATOM 1436 C C . TYR A 1 183 ? 3.051 -2.555 -3.706 1.00 94.06 183 TYR A C 1
ATOM 1438 O O . TYR A 1 183 ? 3.108 -3.642 -4.270 1.00 94.06 183 TYR A O 1
ATOM 1446 N N . ALA A 1 184 ? 2.885 -2.451 -2.385 1.00 93.94 184 ALA A N 1
ATOM 1447 C CA . ALA A 1 184 ? 2.736 -3.599 -1.489 1.00 93.94 184 ALA A CA 1
ATOM 1448 C C . ALA A 1 184 ? 1.528 -4.460 -1.868 1.00 93.94 184 ALA A C 1
ATOM 1450 O O . ALA A 1 184 ? 1.638 -5.679 -1.938 1.00 93.94 184 ALA A O 1
ATOM 1451 N N . HIS A 1 185 ? 0.391 -3.830 -2.175 1.00 89.06 185 HIS A N 1
ATOM 1452 C CA . HIS A 1 185 ? -0.809 -4.541 -2.604 1.00 89.06 185 HIS A CA 1
ATOM 1453 C C . HIS A 1 185 ? -0.614 -5.290 -3.933 1.00 89.06 185 HIS A C 1
ATOM 1455 O O . HIS A 1 185 ? -1.123 -6.393 -4.101 1.00 89.06 185 HIS A O 1
ATOM 1461 N N . SER A 1 186 ? 0.114 -4.710 -4.888 1.00 89.31 186 SER A N 1
ATOM 1462 C CA . SER A 1 186 ? 0.373 -5.346 -6.184 1.00 89.31 186 SER A CA 1
ATOM 1463 C C . SER A 1 186 ? 1.441 -6.442 -6.091 1.00 89.31 186 SER A C 1
ATOM 1465 O O . SER A 1 186 ? 1.238 -7.528 -6.623 1.00 89.31 186 SER A O 1
ATOM 1467 N N . ALA A 1 187 ? 2.546 -6.180 -5.389 1.00 91.25 187 ALA A N 1
ATOM 1468 C CA . ALA A 1 187 ? 3.713 -7.059 -5.337 1.00 91.25 187 ALA A CA 1
ATOM 1469 C C . ALA A 1 187 ? 3.651 -8.157 -4.275 1.00 91.25 187 ALA A C 1
ATOM 1471 O O . ALA A 1 187 ? 4.401 -9.129 -4.371 1.00 91.25 187 ALA A O 1
ATOM 1472 N N . ALA A 1 188 ? 2.789 -7.981 -3.270 1.00 91.88 188 ALA A N 1
ATOM 1473 C CA . ALA A 1 188 ? 2.617 -8.886 -2.142 1.00 91.88 188 ALA A CA 1
ATOM 1474 C C . ALA A 1 188 ? 3.939 -9.248 -1.425 1.00 91.88 188 ALA A C 1
ATOM 1476 O O . ALA A 1 188 ? 4.992 -8.641 -1.646 1.00 91.88 188 ALA A O 1
ATOM 1477 N N . MET A 1 189 ? 3.892 -10.206 -0.501 1.00 91.19 189 MET A N 1
ATOM 1478 C CA . MET A 1 189 ? 5.022 -10.534 0.377 1.00 91.19 189 MET A CA 1
ATOM 1479 C C . MET A 1 189 ? 6.293 -10.974 -0.375 1.00 91.19 189 MET A C 1
ATOM 1481 O O . MET A 1 189 ? 7.412 -10.686 0.058 1.00 91.19 189 MET A O 1
ATOM 1485 N N . PHE A 1 190 ? 6.174 -11.664 -1.509 1.00 89.25 190 PHE A N 1
ATOM 1486 C CA . PHE A 1 190 ? 7.347 -12.223 -2.185 1.00 89.25 190 PHE A CA 1
ATOM 1487 C C . PHE A 1 190 ? 8.164 -11.178 -2.948 1.00 89.25 190 PHE A C 1
ATOM 1489 O O . PHE A 1 190 ? 9.397 -11.184 -2.833 1.00 89.25 190 PHE A O 1
ATOM 1496 N N . PHE A 1 191 ? 7.502 -10.257 -3.656 1.00 93.44 191 PHE A N 1
ATOM 1497 C CA . PHE A 1 191 ? 8.153 -9.308 -4.566 1.00 93.44 191 PHE A CA 1
ATOM 1498 C C . PHE A 1 191 ? 8.221 -7.873 -4.044 1.00 93.44 191 PHE A C 1
ATOM 1500 O O . PHE A 1 191 ? 8.849 -7.027 -4.687 1.00 93.44 191 PHE A O 1
ATOM 1507 N N . PHE A 1 192 ? 7.610 -7.572 -2.897 1.00 95.94 192 PHE A N 1
ATOM 1508 C CA . PHE A 1 192 ? 7.674 -6.243 -2.299 1.00 95.94 192 PHE A CA 1
ATOM 1509 C C . PHE A 1 192 ? 9.047 -5.979 -1.663 1.00 95.94 192 PHE A C 1
ATOM 1511 O O . PHE A 1 192 ? 9.347 -6.436 -0.561 1.00 95.94 192 PHE A O 1
ATOM 1518 N N . LYS A 1 193 ? 9.897 -5.236 -2.375 1.00 96.19 193 LYS A N 1
ATOM 1519 C CA . LYS A 1 193 ? 11.279 -4.903 -1.998 1.00 96.19 193 LYS A CA 1
ATOM 1520 C C . LYS A 1 193 ? 11.625 -3.489 -2.455 1.00 96.19 193 LYS A C 1
ATOM 1522 O O . LYS A 1 193 ? 10.935 -2.918 -3.292 1.00 96.19 193 LYS A O 1
ATOM 1527 N N . CYS A 1 194 ? 12.700 -2.902 -1.939 1.00 95.81 194 CYS A N 1
ATOM 1528 C CA . CYS A 1 194 ? 13.085 -1.553 -2.354 1.00 95.81 194 CYS A CA 1
ATOM 1529 C C . CYS A 1 194 ? 13.331 -1.485 -3.873 1.00 95.81 194 CYS A C 1
ATOM 1531 O O . CYS A 1 194 ? 14.158 -2.232 -4.398 1.00 95.81 194 CYS A O 1
ATOM 1533 N N . THR A 1 195 ? 12.674 -0.549 -4.567 1.00 91.69 195 THR A N 1
ATOM 1534 C CA . THR A 1 195 ? 12.766 -0.415 -6.032 1.00 91.69 195 THR A CA 1
ATOM 1535 C C . THR A 1 195 ? 14.149 0.022 -6.521 1.00 91.69 195 THR A C 1
ATOM 1537 O O . THR A 1 195 ? 14.455 -0.143 -7.697 1.00 91.69 195 THR A O 1
ATOM 1540 N N . LEU A 1 196 ? 15.012 0.540 -5.637 1.00 90.25 196 LEU A N 1
ATOM 1541 C CA . LEU A 1 196 ? 16.359 0.990 -5.997 1.00 90.25 196 LEU A CA 1
ATOM 1542 C C . LEU A 1 196 ? 17.470 0.020 -5.581 1.00 90.25 196 LEU A C 1
ATOM 1544 O O . LEU A 1 196 ? 18.372 -0.263 -6.369 1.00 90.25 196 LEU A O 1
ATOM 1548 N N . CYS A 1 197 ? 17.467 -0.447 -4.330 1.00 91.62 197 CYS A N 1
ATOM 1549 C CA . CYS A 1 197 ? 18.541 -1.299 -3.806 1.00 91.62 197 CYS A CA 1
ATOM 1550 C C . CYS A 1 197 ? 18.187 -2.789 -3.777 1.00 91.62 197 CYS A C 1
ATOM 1552 O O . CYS A 1 197 ? 19.041 -3.592 -3.420 1.00 91.62 197 CYS A O 1
ATOM 1554 N N . ASN A 1 198 ? 16.954 -3.164 -4.139 1.00 92.62 198 ASN A N 1
ATOM 1555 C CA . ASN A 1 198 ? 16.436 -4.534 -4.079 1.00 92.62 198 ASN A CA 1
ATOM 1556 C C . ASN A 1 198 ? 16.476 -5.194 -2.689 1.00 92.62 198 ASN A C 1
ATOM 1558 O O . ASN A 1 198 ? 16.150 -6.375 -2.583 1.00 92.62 198 ASN A O 1
ATOM 1562 N N . ASN A 1 199 ? 16.821 -4.462 -1.622 1.00 95.62 199 ASN A N 1
ATOM 1563 C CA . ASN A 1 199 ? 16.741 -4.990 -0.266 1.00 95.62 199 ASN A CA 1
ATOM 1564 C C . ASN A 1 199 ? 15.276 -5.302 0.070 1.00 95.62 199 ASN A C 1
ATOM 1566 O O . ASN A 1 199 ? 14.414 -4.423 -0.038 1.00 95.62 199 ASN A O 1
ATOM 1570 N N . LYS A 1 200 ? 15.015 -6.558 0.438 1.00 95.75 200 LYS A N 1
ATOM 1571 C CA . LYS A 1 200 ? 13.696 -7.049 0.832 1.00 95.75 200 LYS A CA 1
ATOM 1572 C C . LYS A 1 200 ? 13.509 -6.910 2.339 1.00 95.75 200 LYS A C 1
ATOM 1574 O O . LYS A 1 200 ? 12.636 -6.165 2.759 1.00 95.75 200 LYS A O 1
ATOM 1579 N N . ASP A 1 201 ? 14.369 -7.536 3.133 1.00 96.44 201 ASP A N 1
ATOM 1580 C CA . ASP A 1 201 ? 14.117 -7.756 4.563 1.00 96.44 201 ASP A CA 1
ATOM 1581 C C . ASP A 1 201 ? 13.969 -6.458 5.368 1.00 96.44 201 ASP A C 1
ATOM 1583 O O . ASP A 1 201 ? 12.944 -6.240 6.013 1.00 96.44 201 ASP A O 1
ATOM 1587 N N . GLN A 1 202 ? 14.941 -5.540 5.278 1.00 96.75 202 GLN A N 1
ATOM 1588 C CA . GLN A 1 202 ? 14.870 -4.275 6.021 1.00 96.75 202 GLN A CA 1
ATOM 1589 C C . GLN A 1 202 ? 13.747 -3.391 5.479 1.00 96.75 202 GLN A C 1
ATOM 1591 O O . GLN A 1 202 ? 13.068 -2.706 6.239 1.00 96.75 202 GLN A O 1
ATOM 1596 N N . PHE A 1 203 ? 13.537 -3.403 4.159 1.00 96.56 203 PHE A N 1
ATOM 1597 C CA . PHE A 1 203 ? 12.465 -2.635 3.539 1.00 96.56 203 PHE A CA 1
ATOM 1598 C C . PHE A 1 203 ? 11.089 -3.109 4.016 1.00 96.56 203 PHE A C 1
ATOM 1600 O O . PHE A 1 203 ? 10.298 -2.286 4.463 1.00 96.56 203 PHE A O 1
ATOM 1607 N N . GLN A 1 204 ? 10.817 -4.413 3.988 1.00 97.12 204 GLN A N 1
ATOM 1608 C CA . GLN A 1 204 ? 9.551 -4.977 4.451 1.00 97.12 204 GLN A CA 1
ATOM 1609 C C . GLN A 1 204 ? 9.325 -4.705 5.934 1.00 97.12 204 GLN A C 1
ATOM 1611 O O . GLN A 1 204 ? 8.268 -4.190 6.297 1.00 97.12 204 GLN A O 1
ATOM 1616 N N . GLN A 1 205 ? 10.330 -4.968 6.772 1.00 96.19 205 GLN A N 1
ATOM 1617 C CA . GLN A 1 205 ? 10.246 -4.730 8.211 1.00 96.19 205 GLN A CA 1
ATOM 1618 C C . GLN A 1 205 ? 9.913 -3.266 8.526 1.00 96.19 205 GLN A C 1
ATOM 1620 O O . GLN A 1 205 ? 9.031 -2.987 9.340 1.00 96.19 205 GLN A O 1
ATOM 1625 N N . GLU A 1 206 ? 10.581 -2.325 7.860 1.00 96.50 206 GLU A N 1
ATOM 1626 C CA . GLU A 1 206 ? 10.354 -0.901 8.079 1.00 96.50 206 GLU A CA 1
ATOM 1627 C C . GLU A 1 206 ? 9.003 -0.440 7.523 1.00 96.50 206 GLU A C 1
ATOM 1629 O O . GLU A 1 206 ? 8.295 0.311 8.186 1.00 96.50 206 GLU A O 1
ATOM 1634 N N . MET A 1 207 ? 8.592 -0.908 6.341 1.00 96.62 207 MET A N 1
ATOM 1635 C CA . MET A 1 207 ? 7.284 -0.555 5.784 1.00 96.62 207 MET A CA 1
ATOM 1636 C C . MET A 1 207 ? 6.142 -1.105 6.656 1.00 96.62 207 MET A C 1
ATOM 1638 O O . MET A 1 207 ? 5.192 -0.368 6.925 1.00 96.62 207 MET A O 1
ATOM 1642 N N . LEU A 1 208 ? 6.259 -2.331 7.182 1.00 95.19 208 LEU A N 1
ATOM 1643 C CA . LEU A 1 208 ? 5.320 -2.897 8.163 1.00 95.19 208 LEU A CA 1
ATOM 1644 C C . LEU A 1 208 ? 5.288 -2.076 9.452 1.00 95.19 208 LEU A C 1
ATOM 1646 O O . LEU A 1 208 ? 4.208 -1.728 9.927 1.00 95.19 208 LEU A O 1
ATOM 1650 N N . ARG A 1 209 ? 6.460 -1.714 9.992 1.00 95.31 209 ARG A N 1
ATOM 1651 C CA . ARG A 1 209 ? 6.579 -0.849 11.176 1.00 95.31 209 ARG A CA 1
ATOM 1652 C C . ARG A 1 209 ? 5.898 0.498 10.946 1.00 95.31 209 ARG A C 1
ATOM 1654 O O . ARG A 1 209 ? 5.176 0.970 11.815 1.00 95.31 209 ARG A O 1
ATOM 1661 N N . MET A 1 210 ? 6.069 1.094 9.770 1.00 95.56 210 MET A N 1
ATOM 1662 C CA . MET A 1 210 ? 5.405 2.343 9.380 1.00 95.56 210 MET A CA 1
ATOM 1663 C C . MET A 1 210 ? 3.919 2.158 9.026 1.00 95.56 210 MET A C 1
ATOM 1665 O O . MET A 1 210 ? 3.237 3.127 8.682 1.00 95.56 210 MET A O 1
ATOM 1669 N N . GLY A 1 211 ? 3.402 0.931 9.143 1.00 93.25 211 GLY A N 1
ATOM 1670 C CA . GLY A 1 211 ? 2.012 0.526 8.976 1.00 93.25 211 GLY A CA 1
ATOM 1671 C C . GLY A 1 211 ? 1.535 0.480 7.532 1.00 93.25 211 GLY A C 1
ATOM 1672 O O . GLY A 1 211 ? 0.394 0.860 7.251 1.00 93.25 211 GLY A O 1
ATOM 1673 N N . ILE A 1 212 ? 2.413 0.100 6.608 1.00 93.81 212 ILE A N 1
ATOM 1674 C CA . ILE A 1 212 ? 2.035 -0.378 5.280 1.00 93.81 212 ILE A CA 1
ATOM 1675 C C . ILE A 1 212 ? 1.525 -1.811 5.432 1.00 93.81 212 ILE A C 1
ATOM 1677 O O . ILE A 1 212 ? 2.210 -2.654 6.004 1.00 93.81 212 ILE A O 1
ATOM 1681 N N . CYS A 1 213 ? 0.329 -2.092 4.921 1.00 90.75 213 CYS A N 1
ATOM 1682 C CA . CYS A 1 213 ? -0.194 -3.454 4.865 1.00 90.75 213 CYS A CA 1
ATOM 1683 C C . CYS A 1 213 ? 0.461 -4.202 3.695 1.00 90.75 213 CYS A C 1
ATOM 1685 O O . CYS A 1 213 ? 0.370 -3.733 2.558 1.00 90.75 213 CYS A O 1
ATOM 1687 N N . ILE A 1 214 ? 1.087 -5.350 3.957 1.00 91.56 214 ILE A N 1
ATOM 1688 C CA . ILE A 1 214 ? 1.659 -6.239 2.936 1.00 91.56 214 ILE A CA 1
ATOM 1689 C C . ILE A 1 214 ? 0.824 -7.524 2.943 1.00 91.56 214 ILE A C 1
ATOM 1691 O O . ILE A 1 214 ? 0.847 -8.225 3.951 1.00 91.56 214 ILE A O 1
ATOM 1695 N N . PRO A 1 215 ? 0.047 -7.817 1.887 1.00 87.69 215 PRO A N 1
ATOM 1696 C CA . PRO A 1 215 ? -0.771 -9.020 1.854 1.00 87.69 215 PRO A CA 1
ATOM 1697 C C . PRO A 1 215 ? 0.091 -10.271 1.618 1.00 87.69 215 PRO A C 1
ATOM 1699 O O . PRO A 1 215 ? 1.039 -10.249 0.826 1.00 87.69 215 PRO A O 1
ATOM 1702 N N . GLU A 1 216 ? -0.275 -11.362 2.284 1.00 86.88 216 GLU A N 1
ATOM 1703 C CA . GLU A 1 216 ? 0.304 -12.695 2.100 1.00 86.88 216 GLU A CA 1
ATOM 1704 C C . GLU A 1 216 ? -0.490 -13.433 1.019 1.00 86.88 216 GLU A C 1
ATOM 1706 O O . GLU A 1 216 ? -1.501 -14.069 1.284 1.00 86.88 216 GLU A O 1
ATOM 1711 N N . ARG A 1 217 ? -0.087 -13.230 -0.236 1.00 85.44 217 ARG A N 1
ATOM 1712 C CA . ARG A 1 217 ? -0.639 -13.883 -1.429 1.00 85.44 217 ARG A CA 1
ATOM 1713 C C . ARG A 1 217 ? 0.354 -13.764 -2.581 1.00 85.44 217 ARG A C 1
ATOM 1715 O O . ARG A 1 217 ? 1.358 -13.056 -2.454 1.00 85.44 217 ARG A O 1
ATOM 1722 N N . ASP A 1 218 ? 0.038 -14.386 -3.706 1.00 85.56 218 ASP A N 1
ATOM 1723 C CA . ASP A 1 218 ? 0.773 -14.178 -4.952 1.00 85.56 218 ASP A CA 1
ATOM 1724 C C . ASP A 1 218 ? 0.640 -12.731 -5.441 1.00 85.56 218 ASP A C 1
ATOM 1726 O O . ASP A 1 218 ? -0.320 -12.002 -5.123 1.00 85.56 218 ASP A O 1
ATOM 1730 N N . ALA A 1 219 ? 1.638 -12.288 -6.206 1.00 87.31 219 ALA A N 1
ATOM 1731 C CA . ALA A 1 219 ? 1.590 -10.953 -6.775 1.00 87.31 219 ALA A CA 1
ATOM 1732 C C . ALA A 1 219 ? 0.419 -10.847 -7.757 1.00 87.31 219 ALA A C 1
ATOM 1734 O O . ALA A 1 219 ? 0.069 -11.797 -8.451 1.00 87.31 219 ALA A O 1
ATOM 1735 N N . ALA A 1 220 ? -0.188 -9.664 -7.847 1.00 86.44 220 ALA A N 1
ATOM 1736 C CA . ALA A 1 220 ? -1.384 -9.467 -8.666 1.00 86.44 220 ALA A CA 1
ATOM 1737 C C . ALA A 1 220 ? -1.159 -9.855 -10.141 1.00 86.44 220 ALA A C 1
ATOM 1739 O O . ALA A 1 220 ? -2.051 -10.417 -10.765 1.00 86.44 220 ALA A O 1
ATOM 1740 N N . TRP A 1 221 ? 0.048 -9.621 -10.666 1.00 81.88 221 TRP A N 1
ATOM 1741 C CA . TRP A 1 221 ? 0.420 -9.968 -12.040 1.00 81.88 221 TRP A CA 1
ATOM 1742 C C . TRP A 1 221 ? 0.680 -11.466 -12.263 1.00 81.88 221 TRP A C 1
ATOM 1744 O O . TRP A 1 221 ? 0.823 -11.877 -13.405 1.00 81.88 221 TRP A O 1
ATOM 1754 N N . GLU A 1 222 ? 0.779 -12.291 -11.218 1.00 80.69 222 GLU A N 1
ATOM 1755 C CA . GLU A 1 222 ? 0.883 -13.754 -11.369 1.00 80.69 222 GLU A CA 1
ATOM 1756 C C . GLU A 1 222 ? -0.490 -14.391 -11.614 1.00 80.69 222 GLU A C 1
ATOM 1758 O O . GLU A 1 222 ? -0.577 -15.486 -12.162 1.00 80.69 222 GLU A O 1
ATOM 1763 N N . LEU A 1 223 ? -1.561 -13.675 -11.260 1.00 77.56 223 LEU A N 1
ATOM 1764 C CA . LEU A 1 223 ? -2.950 -14.107 -11.414 1.00 77.56 223 LEU A CA 1
ATOM 1765 C C . LEU A 1 223 ? -3.587 -13.614 -12.724 1.00 77.56 223 LEU A C 1
ATOM 1767 O O . LEU A 1 223 ? -4.710 -13.999 -13.045 1.00 77.56 223 LEU A O 1
ATOM 1771 N N . GLU A 1 224 ? -2.902 -12.750 -13.479 1.00 78.25 224 GLU A N 1
ATOM 1772 C CA . GLU A 1 224 ? -3.388 -12.252 -14.766 1.00 78.25 224 GLU A CA 1
ATOM 1773 C C . GLU A 1 224 ? -3.275 -13.341 -15.849 1.00 78.25 224 GLU A C 1
ATOM 1775 O O . GLU A 1 224 ? -2.195 -13.877 -16.122 1.00 78.25 224 GLU A O 1
ATOM 1780 N N . GLU A 1 225 ? -4.389 -13.661 -16.516 1.00 74.19 225 GLU A N 1
ATOM 1781 C CA . GLU A 1 225 ? -4.375 -14.578 -17.659 1.00 74.19 225 GLU A CA 1
ATOM 1782 C C . GLU A 1 225 ? -3.432 -14.055 -18.751 1.00 74.19 225 GLU A C 1
ATOM 1784 O O . GLU A 1 225 ? -3.512 -12.901 -19.172 1.00 74.19 225 GLU A O 1
ATOM 1789 N N . ASN A 1 226 ? -2.531 -14.915 -19.237 1.00 73.88 226 ASN A N 1
ATOM 1790 C CA . ASN A 1 226 ? -1.483 -14.544 -20.193 1.00 73.88 226 ASN A CA 1
ATOM 1791 C C . ASN A 1 226 ? -0.550 -13.406 -19.726 1.00 73.88 226 ASN A C 1
ATOM 1793 O O . ASN A 1 226 ? 0.050 -12.747 -20.579 1.00 73.88 226 ASN A O 1
ATOM 1797 N N . ALA A 1 227 ? -0.334 -13.217 -18.415 1.00 64.31 227 ALA A N 1
ATOM 1798 C CA . ALA A 1 227 ? 0.590 -12.212 -17.856 1.00 64.31 227 ALA A CA 1
ATOM 1799 C C . ALA A 1 227 ? 1.968 -12.161 -18.548 1.00 64.31 227 ALA A C 1
ATOM 1801 O O . ALA A 1 227 ? 2.596 -11.107 -18.683 1.00 64.31 227 ALA A O 1
ATOM 1802 N N . TYR A 1 228 ? 2.438 -13.316 -19.027 1.00 65.75 228 TYR A N 1
ATOM 1803 C CA . TYR A 1 228 ? 3.744 -13.477 -19.663 1.00 65.75 228 TYR A CA 1
ATOM 1804 C C . TYR A 1 228 ? 3.696 -13.562 -21.195 1.00 65.75 228 TYR A C 1
ATOM 1806 O O . TYR A 1 228 ? 4.750 -13.657 -21.825 1.00 65.75 228 TYR A O 1
ATOM 1814 N N . GLY A 1 229 ? 2.516 -13.503 -21.821 1.00 67.56 229 GLY A N 1
ATOM 1815 C CA . GLY A 1 229 ? 2.359 -13.640 -23.275 1.00 67.56 229 GLY A CA 1
ATOM 1816 C C . GLY A 1 229 ? 3.162 -12.597 -24.058 1.00 67.56 229 GLY A C 1
ATOM 1817 O O . GLY A 1 229 ? 3.835 -12.923 -25.036 1.00 67.56 229 GLY A O 1
ATOM 1818 N N . ASP A 1 230 ? 3.194 -11.359 -23.563 1.00 67.38 230 ASP A N 1
ATOM 1819 C CA . ASP A 1 230 ? 3.990 -10.275 -24.147 1.00 67.38 230 ASP A CA 1
ATOM 1820 C C . ASP A 1 230 ? 5.504 -10.491 -24.011 1.00 67.38 230 ASP A C 1
ATOM 1822 O O . ASP A 1 230 ? 6.270 -9.997 -24.834 1.00 67.38 230 ASP A O 1
ATOM 1826 N N . LEU A 1 231 ? 5.963 -11.226 -22.990 1.00 65.50 231 LEU A N 1
ATOM 1827 C CA . LEU A 1 231 ? 7.392 -11.524 -22.800 1.00 65.50 231 LEU A CA 1
ATOM 1828 C C . LEU A 1 231 ? 7.917 -12.507 -23.839 1.00 65.50 231 LEU A C 1
ATOM 1830 O O . LEU A 1 231 ? 9.112 -12.522 -24.133 1.00 65.50 231 LEU A O 1
ATOM 1834 N N . LEU A 1 232 ? 7.019 -13.326 -24.386 1.00 65.75 232 LEU A N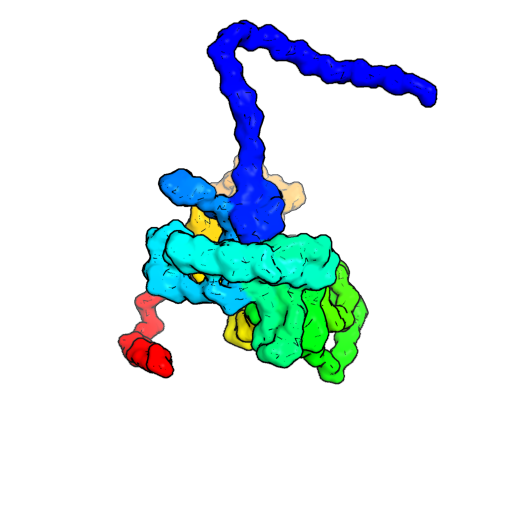 1
ATOM 1835 C CA . LEU A 1 232 ? 7.310 -14.233 -25.488 1.00 65.75 232 LEU A CA 1
ATOM 1836 C C . LEU A 1 232 ? 7.346 -13.486 -26.830 1.00 65.75 232 LEU A C 1
ATOM 1838 O O . LEU A 1 232 ? 7.918 -13.992 -27.798 1.00 65.75 232 LEU A O 1
ATOM 1842 N N . GLN A 1 233 ? 6.787 -12.269 -26.904 1.00 67.62 233 GLN A N 1
ATOM 1843 C CA . GLN A 1 233 ? 6.861 -11.448 -28.107 1.00 67.62 233 GLN A CA 1
ATOM 1844 C C . GLN A 1 233 ? 8.246 -10.819 -28.252 1.00 67.62 233 GLN A C 1
ATOM 1846 O O . GLN A 1 233 ? 8.601 -9.800 -27.660 1.00 67.62 233 GLN A O 1
ATOM 1851 N N . VAL A 1 234 ? 9.048 -11.434 -29.112 1.00 76.00 234 VAL A N 1
ATOM 1852 C CA . VAL A 1 234 ? 10.340 -10.885 -29.510 1.00 76.00 234 VAL A CA 1
ATOM 1853 C C . VAL A 1 234 ? 10.107 -9.694 -30.441 1.00 76.00 234 VAL A C 1
ATOM 1855 O O . VAL A 1 234 ? 9.394 -9.808 -31.435 1.00 76.00 234 VAL A O 1
ATOM 1858 N N . TYR A 1 235 ? 10.736 -8.552 -30.151 1.00 82.31 235 TYR A N 1
ATOM 1859 C CA . TYR A 1 235 ? 10.678 -7.380 -31.026 1.00 82.31 235 TYR A CA 1
ATOM 1860 C C . TYR A 1 235 ? 11.228 -7.709 -32.425 1.00 82.31 235 TYR A C 1
ATOM 1862 O O . TYR A 1 235 ? 12.401 -8.056 -32.570 1.00 82.31 235 TYR A O 1
ATOM 1870 N N . GLN A 1 236 ? 10.382 -7.590 -33.450 1.00 87.62 236 GLN A N 1
ATOM 1871 C CA . GLN A 1 236 ? 10.663 -8.004 -34.834 1.00 87.62 236 GLN A CA 1
ATOM 1872 C C . GLN A 1 236 ? 10.427 -6.865 -35.839 1.00 87.62 236 GLN A C 1
ATOM 1874 O O . GLN A 1 236 ? 9.912 -7.077 -36.935 1.00 87.62 236 GLN A O 1
ATOM 1879 N N . HIS A 1 237 ? 10.774 -5.630 -35.479 1.00 92.50 237 HIS A N 1
ATOM 1880 C CA . HIS A 1 237 ? 10.614 -4.473 -36.361 1.00 92.50 237 HIS A CA 1
ATOM 1881 C C . HIS A 1 237 ? 11.931 -3.707 -36.548 1.00 92.50 237 HIS A C 1
ATOM 1883 O O . HIS A 1 237 ? 12.761 -3.635 -35.647 1.00 92.50 237 HIS A O 1
ATOM 1889 N N . CYS A 1 238 ? 12.143 -3.155 -37.744 1.00 93.75 238 CYS A N 1
ATOM 1890 C CA . CYS A 1 238 ? 13.278 -2.292 -38.054 1.00 93.75 238 CYS A CA 1
ATOM 1891 C C . CYS A 1 238 ? 12.904 -0.809 -37.904 1.00 93.75 238 CYS A C 1
ATOM 1893 O O . CYS A 1 238 ? 12.150 -0.252 -38.712 1.00 93.75 238 CYS A O 1
ATOM 1895 N N . ASP A 1 239 ? 13.506 -0.162 -36.909 1.00 94.19 239 ASP A N 1
ATOM 1896 C CA . ASP A 1 239 ? 13.291 1.238 -36.524 1.00 94.19 239 ASP A CA 1
ATOM 1897 C C . ASP A 1 239 ? 14.291 2.207 -37.154 1.00 94.19 239 ASP A C 1
ATOM 1899 O O . ASP A 1 239 ? 14.312 3.391 -36.825 1.00 94.19 239 ASP A O 1
ATOM 1903 N N . ALA A 1 240 ? 15.143 1.729 -38.064 1.00 90.94 240 ALA A N 1
ATOM 1904 C CA . ALA A 1 240 ? 16.031 2.609 -38.806 1.00 90.94 240 ALA A CA 1
ATOM 1905 C C . ALA A 1 240 ? 15.206 3.663 -39.561 1.00 90.94 240 ALA A C 1
ATOM 1907 O O . ALA A 1 240 ? 14.247 3.310 -40.256 1.00 90.94 240 ALA A O 1
ATOM 1908 N N . VAL A 1 241 ? 15.604 4.937 -39.457 1.00 90.31 241 VAL A N 1
ATOM 1909 C CA . VAL A 1 241 ? 14.942 6.068 -40.138 1.00 90.31 241 VAL A CA 1
ATOM 1910 C C . VAL A 1 241 ? 14.720 5.723 -41.615 1.00 90.31 241 VAL A C 1
ATOM 1912 O O . VAL A 1 241 ? 13.586 5.688 -42.092 1.00 90.31 241 VAL A O 1
ATOM 1915 N N . ASN A 1 242 ? 15.794 5.287 -42.279 1.00 91.31 242 ASN A N 1
ATOM 1916 C CA . ASN A 1 242 ? 15.776 4.803 -43.655 1.00 91.31 242 ASN A CA 1
ATOM 1917 C C . ASN A 1 242 ? 15.955 3.277 -43.690 1.00 91.31 242 ASN A C 1
ATOM 1919 O O . ASN A 1 242 ? 17.078 2.767 -43.644 1.00 91.31 242 ASN A O 1
ATOM 1923 N N . CYS A 1 243 ? 14.847 2.532 -43.768 1.00 93.88 243 CYS A N 1
ATOM 1924 C CA . CYS A 1 243 ? 14.891 1.076 -43.899 1.00 93.88 243 CYS A CA 1
ATOM 1925 C C . CYS A 1 243 ? 15.286 0.670 -45.326 1.00 93.88 243 CYS A C 1
ATOM 1927 O O . CYS A 1 243 ? 14.647 1.064 -46.296 1.00 93.88 243 CYS A O 1
ATOM 1929 N N . ARG A 1 244 ? 16.323 -0.162 -45.451 1.00 92.12 244 ARG A N 1
ATOM 1930 C CA . ARG A 1 244 ? 16.847 -0.672 -46.731 1.00 92.12 244 ARG A CA 1
ATOM 1931 C C . ARG A 1 244 ? 16.133 -1.936 -47.233 1.00 92.12 244 ARG A C 1
ATOM 1933 O O . ARG A 1 244 ? 16.512 -2.473 -48.270 1.00 92.12 244 ARG A O 1
ATOM 1940 N N . SER A 1 245 ? 15.161 -2.461 -46.487 1.00 90.88 245 SER A N 1
ATOM 1941 C CA . SER A 1 245 ? 14.407 -3.662 -46.868 1.00 90.88 245 SER A CA 1
ATOM 1942 C C . SER A 1 245 ? 13.228 -3.294 -47.766 1.00 90.88 245 SER A C 1
ATOM 1944 O O . SER A 1 245 ? 12.304 -2.611 -47.332 1.00 90.88 245 SER A O 1
ATOM 1946 N N . GLN A 1 246 ? 13.217 -3.807 -48.997 1.00 91.88 246 GLN A N 1
ATOM 1947 C CA . GLN A 1 246 ? 12.093 -3.639 -49.931 1.00 91.88 246 GLN A CA 1
ATOM 1948 C C . GLN A 1 246 ? 10.877 -4.502 -49.555 1.00 91.88 246 GLN A C 1
ATOM 1950 O O . GLN A 1 246 ? 9.751 -4.170 -49.900 1.00 91.88 246 GLN A O 1
ATOM 1955 N N . LYS A 1 247 ? 11.090 -5.591 -48.804 1.00 91.31 247 LYS A N 1
ATOM 1956 C CA . LYS A 1 247 ? 10.031 -6.502 -48.330 1.00 91.31 247 LYS A CA 1
ATOM 1957 C C . LYS A 1 247 ? 9.370 -6.026 -47.028 1.00 91.31 247 LYS A C 1
ATOM 1959 O O . LYS A 1 247 ? 8.620 -6.765 -46.398 1.00 91.31 247 LYS A O 1
ATOM 1964 N N . GLY A 1 248 ? 9.674 -4.799 -46.606 1.00 92.38 248 GLY A N 1
ATOM 1965 C CA . GLY A 1 248 ? 9.127 -4.177 -45.408 1.00 92.38 248 GLY A CA 1
ATOM 1966 C C . GLY A 1 248 ? 9.994 -4.344 -44.160 1.00 92.38 248 GLY A C 1
ATOM 1967 O O . GLY A 1 248 ? 11.029 -5.018 -44.150 1.00 92.38 248 GLY A O 1
ATOM 1968 N N . ARG A 1 249 ? 9.555 -3.689 -43.081 1.00 93.56 249 ARG A N 1
ATOM 1969 C CA . ARG A 1 249 ? 10.321 -3.511 -41.835 1.00 93.56 249 ARG A CA 1
ATOM 1970 C C . ARG A 1 249 ? 10.306 -4.721 -40.897 1.00 93.56 249 ARG A C 1
ATOM 1972 O O . ARG A 1 249 ? 11.184 -4.812 -40.048 1.00 93.56 249 ARG A O 1
ATOM 1979 N N . LYS A 1 250 ? 9.342 -5.635 -41.059 1.00 92.75 250 LYS A N 1
ATOM 1980 C CA . LYS A 1 250 ? 9.231 -6.894 -40.292 1.00 92.75 250 LYS A CA 1
ATOM 1981 C C . LYS A 1 250 ? 9.875 -8.096 -40.991 1.00 92.75 250 LYS A C 1
ATOM 1983 O O . LYS A 1 250 ? 9.969 -9.172 -40.414 1.00 92.75 250 LYS A O 1
ATOM 1988 N N . TYR A 1 251 ? 10.298 -7.933 -42.244 1.00 92.38 251 TYR A N 1
ATOM 1989 C CA . TYR A 1 251 ? 10.956 -9.001 -42.990 1.00 92.38 251 TYR A CA 1
ATOM 1990 C C . TYR A 1 251 ? 12.298 -9.349 -42.340 1.00 92.38 251 TYR A C 1
ATOM 1992 O O . TYR A 1 251 ? 13.081 -8.444 -42.058 1.00 92.38 251 TYR A O 1
ATOM 2000 N N . SER A 1 252 ? 12.563 -10.640 -42.136 1.00 87.56 252 SER A N 1
ATOM 2001 C CA . SER A 1 252 ? 13.819 -11.138 -41.573 1.00 87.56 252 SER A CA 1
ATOM 2002 C C . SER A 1 252 ? 14.451 -12.175 -42.502 1.00 87.56 252 SER A C 1
ATOM 2004 O O . SER A 1 252 ? 13.785 -13.092 -42.975 1.00 87.56 252 SER A O 1
ATOM 2006 N N . SER A 1 253 ? 15.741 -12.015 -42.791 1.00 88.06 253 SER A N 1
ATOM 2007 C CA . SER A 1 253 ? 16.572 -12.965 -43.547 1.00 88.06 253 SER A CA 1
ATOM 2008 C C . SER A 1 253 ? 18.034 -12.791 -43.135 1.00 88.06 253 SER A C 1
ATOM 2010 O O . SER A 1 253 ? 18.342 -11.822 -42.465 1.00 88.06 253 SER A O 1
ATOM 2012 N N . GLN A 1 254 ? 18.978 -13.628 -43.572 1.00 83.38 254 GLN A N 1
ATOM 2013 C CA . GLN A 1 254 ? 20.381 -13.553 -43.111 1.00 83.38 254 GLN A CA 1
ATOM 2014 C C . GLN A 1 254 ? 21.004 -12.130 -43.123 1.00 83.38 254 GLN A C 1
ATOM 2016 O O . GLN A 1 254 ? 21.592 -11.692 -42.139 1.00 83.38 254 GLN A O 1
ATOM 2021 N N . TYR A 1 255 ? 20.830 -11.363 -44.207 1.00 83.69 255 TYR A N 1
ATOM 2022 C CA . TYR A 1 255 ? 21.325 -9.976 -44.314 1.00 83.69 255 TYR A CA 1
ATOM 2023 C C . TYR A 1 255 ? 20.349 -8.898 -43.810 1.00 83.69 255 TYR A C 1
ATOM 2025 O O . TYR A 1 255 ? 20.737 -7.742 -43.623 1.00 83.69 255 TYR A O 1
ATOM 2033 N N . PHE A 1 256 ? 19.082 -9.259 -43.632 1.00 90.19 256 PHE A N 1
ATOM 2034 C CA . PHE A 1 256 ? 18.025 -8.403 -43.097 1.00 90.19 256 PHE A CA 1
ATOM 2035 C C . PHE A 1 256 ? 17.531 -8.957 -41.763 1.00 90.19 256 PHE A C 1
ATOM 2037 O O . PHE A 1 256 ? 16.356 -8.865 -41.445 1.00 90.19 256 PHE A O 1
ATOM 2044 N N . GLU A 1 257 ? 18.416 -9.568 -40.983 1.00 91.44 257 GLU A N 1
ATOM 2045 C CA . GLU A 1 257 ? 18.053 -10.064 -39.667 1.00 91.44 257 GLU A CA 1
ATOM 2046 C C . GLU A 1 257 ? 17.853 -8.850 -38.771 1.00 91.44 257 GLU A C 1
ATOM 2048 O O . GLU A 1 257 ? 18.624 -7.883 -38.834 1.00 91.44 257 GLU A O 1
ATOM 2053 N N . ILE A 1 258 ? 16.789 -8.880 -37.979 1.00 92.81 258 ILE A N 1
ATOM 2054 C CA . ILE A 1 258 ? 16.466 -7.803 -37.054 1.00 92.81 258 ILE A CA 1
ATOM 2055 C C . ILE A 1 258 ? 17.282 -8.015 -35.781 1.00 92.81 258 ILE A C 1
ATOM 2057 O O . ILE A 1 258 ? 17.002 -8.901 -34.979 1.00 92.81 258 ILE A O 1
ATOM 2061 N N . VAL A 1 259 ? 18.302 -7.181 -35.604 1.00 92.12 259 VAL A N 1
ATOM 2062 C CA . VAL A 1 259 ? 19.135 -7.129 -34.404 1.00 92.12 259 VAL A CA 1
ATOM 2063 C C . VAL A 1 259 ? 18.492 -6.161 -33.416 1.00 92.12 259 VAL A C 1
ATOM 2065 O O . VAL A 1 259 ? 18.215 -5.007 -33.751 1.00 92.12 259 VAL A O 1
ATOM 2068 N N . ARG A 1 260 ? 18.234 -6.632 -32.195 1.00 92.19 260 ARG A N 1
ATOM 2069 C CA . ARG A 1 260 ? 17.610 -5.844 -31.124 1.00 92.19 260 ARG A CA 1
ATOM 2070 C C . ARG A 1 260 ? 18.642 -5.009 -30.378 1.00 92.19 260 ARG A C 1
ATOM 2072 O O . ARG A 1 260 ? 19.809 -5.384 -30.287 1.00 92.19 260 ARG A O 1
ATOM 2079 N N . CYS A 1 261 ? 18.202 -3.887 -29.816 1.00 91.00 261 CYS A N 1
ATOM 2080 C CA . CYS A 1 261 ? 19.043 -3.085 -28.936 1.00 91.00 261 CYS A CA 1
ATOM 2081 C C . CYS A 1 261 ? 19.439 -3.912 -27.710 1.00 91.00 261 CYS A C 1
ATOM 2083 O O . CYS A 1 261 ? 18.571 -4.406 -26.991 1.00 91.00 261 CYS A O 1
ATOM 2085 N N . LYS A 1 262 ? 20.741 -4.008 -27.440 1.00 89.38 262 LYS A N 1
ATOM 2086 C CA . LYS A 1 262 ? 21.287 -4.765 -26.307 1.00 89.38 262 LYS A CA 1
ATOM 2087 C C . LYS A 1 262 ? 20.816 -4.249 -24.943 1.00 89.38 262 LYS A C 1
ATOM 2089 O O . LYS A 1 262 ? 20.780 -5.019 -23.993 1.00 89.38 262 LYS A O 1
ATOM 2094 N N . LEU A 1 263 ? 20.485 -2.960 -24.843 1.00 85.62 263 LEU A N 1
ATOM 2095 C CA . LEU A 1 263 ? 20.127 -2.323 -23.575 1.00 85.62 263 LEU A CA 1
ATOM 2096 C C . LEU A 1 263 ? 18.624 -2.368 -23.282 1.00 85.62 263 LEU A C 1
ATOM 2098 O O . LEU A 1 263 ? 18.243 -2.723 -22.174 1.00 85.62 263 LEU A O 1
ATOM 2102 N N . CYS A 1 264 ? 17.767 -2.029 -24.249 1.00 86.50 264 CYS A N 1
ATOM 2103 C CA . CYS A 1 264 ? 16.321 -1.969 -24.010 1.00 86.50 264 CYS A CA 1
ATOM 2104 C C . CYS A 1 264 ? 15.531 -3.147 -24.586 1.00 86.50 264 CYS A C 1
ATOM 2106 O O . CYS A 1 264 ? 14.388 -3.347 -24.189 1.00 86.50 264 CYS A O 1
ATOM 2108 N N . GLY A 1 265 ? 16.067 -3.877 -25.572 1.00 87.12 265 GLY A N 1
ATOM 2109 C CA . GLY A 1 265 ? 15.352 -4.946 -26.284 1.00 87.12 265 GLY A CA 1
ATOM 2110 C C . GLY A 1 265 ? 14.106 -4.510 -27.078 1.00 87.12 265 GLY A C 1
ATOM 2111 O O . GLY A 1 265 ? 13.593 -5.306 -27.861 1.00 87.12 265 GLY A O 1
ATOM 2112 N N . SER A 1 266 ? 13.648 -3.263 -26.917 1.00 87.06 266 SER A N 1
ATOM 2113 C CA . SER A 1 266 ? 12.393 -2.699 -27.442 1.00 87.06 266 SER A CA 1
ATOM 2114 C C . SER A 1 266 ? 12.548 -1.897 -28.737 1.00 87.06 266 SER A C 1
ATOM 2116 O O . SER A 1 266 ? 11.595 -1.287 -29.218 1.00 87.06 266 SER A O 1
ATOM 2118 N N . ARG A 1 267 ? 13.760 -1.875 -29.290 1.00 90.81 267 ARG A N 1
ATOM 2119 C CA . ARG A 1 267 ? 14.083 -1.309 -30.601 1.00 90.81 267 ARG A CA 1
ATOM 2120 C C . ARG A 1 267 ? 14.836 -2.349 -31.407 1.00 90.81 267 ARG A C 1
ATOM 2122 O O . ARG A 1 267 ? 15.613 -3.124 -30.839 1.00 90.81 267 ARG A O 1
ATOM 2129 N N . GLY A 1 268 ? 14.673 -2.312 -32.719 1.00 92.94 268 GLY A N 1
ATOM 2130 C CA . GLY A 1 268 ? 15.341 -3.222 -33.640 1.00 92.94 268 GLY A CA 1
ATOM 2131 C C . GLY A 1 268 ? 15.865 -2.509 -34.874 1.00 92.94 268 GLY A C 1
ATOM 2132 O O . GLY A 1 268 ? 15.365 -1.467 -35.287 1.00 92.94 268 GLY A O 1
ATOM 2133 N N . THR A 1 269 ? 16.889 -3.078 -35.492 1.00 94.12 269 THR A N 1
ATOM 2134 C CA . THR A 1 269 ? 17.385 -2.636 -36.794 1.00 94.12 269 THR A CA 1
ATOM 2135 C C . THR A 1 269 ? 17.723 -3.845 -37.642 1.00 94.12 269 THR A C 1
ATOM 2137 O O . THR A 1 269 ? 18.203 -4.857 -37.137 1.00 94.12 269 THR A O 1
ATOM 2140 N N . HIS A 1 270 ? 17.522 -3.755 -38.951 1.00 94.88 270 HIS A N 1
ATOM 2141 C CA . HIS A 1 270 ? 18.130 -4.738 -39.838 1.00 94.88 270 HIS A CA 1
ATOM 2142 C C . HIS A 1 270 ? 19.644 -4.574 -39.830 1.00 94.88 270 HIS A C 1
ATOM 2144 O O . HIS A 1 270 ? 20.135 -3.444 -39.887 1.00 94.88 270 HIS A O 1
ATOM 2150 N N . ARG A 1 271 ? 20.382 -5.686 -39.919 1.00 92.44 271 ARG A N 1
ATOM 2151 C CA . ARG A 1 271 ? 21.849 -5.665 -40.078 1.00 92.44 271 ARG A CA 1
ATOM 2152 C C . ARG A 1 271 ? 22.305 -4.653 -41.131 1.00 92.44 271 ARG A C 1
ATOM 2154 O O . ARG A 1 271 ? 23.076 -3.744 -40.835 1.00 92.44 271 ARG A O 1
ATOM 2161 N N . LYS A 1 272 ? 21.731 -4.727 -42.338 1.00 92.31 272 LYS A N 1
ATOM 2162 C CA . LYS A 1 272 ? 22.017 -3.786 -43.435 1.00 92.31 272 LYS A CA 1
ATOM 2163 C C . LYS A 1 272 ? 21.621 -2.335 -43.155 1.00 92.31 272 LYS A C 1
ATOM 2165 O O . LYS A 1 272 ? 22.233 -1.448 -43.739 1.00 92.31 272 LYS A O 1
ATOM 2170 N N . CYS A 1 273 ? 20.617 -2.069 -42.322 1.00 92.88 273 CYS A N 1
ATOM 2171 C CA . CYS A 1 273 ? 20.174 -0.702 -42.024 1.00 92.88 273 CYS A CA 1
ATOM 2172 C C . CYS A 1 273 ? 21.107 0.022 -41.046 1.00 92.88 273 CYS A C 1
ATOM 2174 O O . CYS A 1 273 ? 21.168 1.247 -41.064 1.00 92.88 273 CYS A O 1
ATOM 2176 N N . SER A 1 274 ? 21.863 -0.722 -40.238 1.00 90.38 274 SER A N 1
ATOM 2177 C CA . SER A 1 274 ? 22.858 -0.167 -39.311 1.00 90.38 274 SER A CA 1
ATOM 2178 C C . SER A 1 274 ? 24.291 -0.602 -39.619 1.00 90.38 274 SER A C 1
ATOM 2180 O O . SER A 1 274 ? 25.151 -0.486 -38.756 1.00 90.38 274 SER A O 1
ATOM 2182 N N . ASN A 1 275 ? 24.551 -1.067 -40.848 1.00 90.56 275 ASN A N 1
ATOM 2183 C CA . ASN A 1 275 ? 25.866 -1.517 -41.323 1.00 90.56 275 ASN A CA 1
ATOM 2184 C C . ASN A 1 275 ? 26.542 -2.563 -40.406 1.00 90.56 275 ASN A C 1
ATOM 2186 O O . ASN A 1 275 ? 27.762 -2.570 -40.266 1.00 90.56 275 ASN A O 1
ATOM 2190 N N . LEU A 1 276 ? 25.755 -3.453 -39.796 1.00 90.62 276 LEU A N 1
ATOM 2191 C CA . LEU A 1 276 ? 26.260 -4.512 -38.920 1.00 90.62 276 LEU A CA 1
ATOM 2192 C C . LEU A 1 276 ? 26.796 -5.689 -39.738 1.00 90.62 276 LEU A C 1
ATOM 2194 O O . LEU A 1 276 ? 26.191 -6.091 -40.741 1.00 90.62 276 LEU A O 1
ATOM 2198 N N . LYS A 1 277 ? 27.896 -6.289 -39.274 1.00 89.06 277 LYS A N 1
ATOM 2199 C CA . LYS A 1 277 ? 28.427 -7.538 -39.846 1.00 89.06 277 LYS A CA 1
ATOM 2200 C C . LYS A 1 277 ? 27.528 -8.734 -39.492 1.00 89.06 277 LYS A C 1
ATOM 2202 O O . LYS A 1 277 ? 26.687 -8.655 -38.598 1.00 89.06 277 LYS A O 1
ATOM 2207 N N . LEU A 1 278 ? 27.700 -9.869 -40.179 1.00 85.00 278 LEU A N 1
ATOM 2208 C CA . LEU A 1 278 ? 26.864 -11.072 -39.984 1.00 85.00 278 LEU A CA 1
ATOM 2209 C C . LEU A 1 278 ? 26.954 -11.674 -38.570 1.00 85.00 278 LEU A C 1
ATOM 2211 O O . LEU A 1 278 ? 25.975 -12.222 -38.084 1.00 85.00 278 LEU A O 1
ATOM 2215 N N . TYR A 1 279 ? 28.099 -11.548 -37.901 1.00 84.31 279 TYR A N 1
ATOM 2216 C CA . TYR A 1 279 ? 28.329 -12.077 -36.549 1.00 84.31 279 TYR A CA 1
ATOM 2217 C C . TYR A 1 279 ? 28.077 -11.043 -35.440 1.00 84.31 279 TYR A C 1
ATOM 2219 O O . TYR A 1 279 ? 28.200 -11.344 -34.256 1.00 84.31 279 TYR A O 1
ATOM 2227 N N . GLU A 1 280 ? 27.758 -9.802 -35.801 1.00 84.69 280 GLU A N 1
ATOM 2228 C CA . GLU A 1 280 ? 27.661 -8.701 -34.850 1.00 84.69 280 GLU A CA 1
ATOM 2229 C C . GLU A 1 280 ? 26.237 -8.576 -34.302 1.00 84.69 280 GLU A C 1
ATOM 2231 O O . GLU A 1 280 ? 25.291 -8.342 -35.050 1.00 84.69 280 GLU A O 1
ATOM 2236 N N . SER A 1 281 ? 26.072 -8.733 -32.991 1.00 82.69 281 SER A N 1
ATOM 2237 C CA . SER A 1 281 ? 24.779 -8.604 -32.297 1.00 82.69 281 SER A CA 1
ATOM 2238 C C . SER A 1 281 ? 24.751 -7.461 -31.275 1.00 82.69 281 SER A C 1
ATOM 2240 O O . SER A 1 281 ? 23.715 -7.182 -30.678 1.00 82.69 281 SER A O 1
ATOM 2242 N N . ASN A 1 282 ? 25.874 -6.761 -31.086 1.00 86.62 282 ASN A N 1
ATOM 2243 C CA . ASN A 1 282 ? 26.040 -5.700 -30.090 1.00 86.62 282 ASN A CA 1
ATOM 2244 C C . ASN A 1 282 ? 25.549 -4.333 -30.600 1.00 86.62 282 ASN A C 1
ATOM 2246 O O . ASN A 1 282 ? 26.279 -3.345 -30.562 1.00 86.62 282 ASN A O 1
ATOM 2250 N N . TRP A 1 283 ? 24.311 -4.257 -31.082 1.00 92.50 283 TRP A N 1
ATOM 2251 C CA . TRP A 1 283 ? 23.729 -2.983 -31.501 1.00 92.50 283 TRP A CA 1
ATOM 2252 C C . TRP A 1 283 ? 23.046 -2.262 -30.330 1.00 92.50 283 TRP A C 1
ATOM 2254 O O . TRP A 1 283 ? 22.379 -2.882 -29.503 1.00 92.50 283 TRP A O 1
ATOM 2264 N N . ILE A 1 284 ? 23.197 -0.937 -30.265 1.00 92.44 284 ILE A N 1
ATOM 2265 C CA . ILE A 1 284 ? 22.540 -0.064 -29.282 1.00 92.44 284 ILE A CA 1
ATOM 2266 C C . ILE A 1 284 ? 21.790 1.026 -30.055 1.00 92.44 284 ILE A C 1
ATOM 2268 O O . ILE A 1 284 ? 22.364 1.658 -30.948 1.00 92.44 284 ILE A O 1
ATOM 2272 N N . CYS A 1 285 ? 20.513 1.241 -29.733 1.00 91.75 285 CYS A N 1
ATOM 2273 C CA . CYS A 1 285 ? 19.699 2.273 -30.375 1.00 91.75 285 CYS A CA 1
ATOM 2274 C C . CYS A 1 285 ? 20.141 3.689 -29.966 1.00 91.75 285 CYS A C 1
ATOM 2276 O O . CYS A 1 285 ? 20.821 3.870 -28.956 1.00 91.75 285 CYS A O 1
ATOM 2278 N N . ALA A 1 286 ? 19.738 4.696 -30.746 1.00 90.12 286 ALA A N 1
ATOM 2279 C CA . ALA A 1 286 ? 20.090 6.094 -30.490 1.00 90.12 286 ALA A CA 1
ATOM 2280 C C . ALA A 1 286 ? 19.652 6.560 -29.090 1.00 90.12 286 ALA A C 1
ATOM 2282 O O . ALA A 1 286 ? 20.465 7.127 -28.367 1.00 90.12 286 ALA A O 1
ATOM 2283 N N . ASP A 1 287 ? 18.423 6.225 -28.681 1.00 87.56 287 ASP A N 1
ATOM 2284 C CA . ASP A 1 287 ? 17.874 6.567 -27.362 1.00 87.56 287 ASP A CA 1
ATOM 2285 C C . ASP A 1 287 ? 18.763 6.027 -26.225 1.00 87.56 287 ASP A C 1
ATOM 2287 O O . ASP A 1 287 ? 19.130 6.750 -25.299 1.00 87.56 287 ASP A O 1
ATOM 2291 N N . CYS A 1 288 ? 19.169 4.756 -26.312 1.00 89.00 288 CYS A N 1
ATOM 2292 C CA . CYS A 1 288 ? 20.024 4.136 -25.302 1.00 89.00 288 CYS A CA 1
ATOM 2293 C C . CYS A 1 288 ? 21.469 4.648 -25.344 1.00 89.00 288 CYS A C 1
ATOM 2295 O O . CYS A 1 288 ? 22.089 4.735 -24.289 1.00 89.00 288 CYS A O 1
ATOM 2297 N N . LYS A 1 289 ? 22.010 4.999 -26.519 1.00 90.00 289 LYS A N 1
ATOM 2298 C CA . LYS A 1 289 ? 23.330 5.646 -26.621 1.00 90.00 289 LYS A CA 1
ATOM 2299 C C . LYS A 1 289 ? 23.320 7.011 -25.940 1.00 90.00 289 LYS A C 1
ATOM 2301 O O . LYS A 1 289 ? 24.132 7.242 -25.053 1.00 90.00 289 LYS A O 1
ATOM 2306 N N . ALA A 1 290 ? 22.332 7.850 -26.252 1.00 88.00 290 ALA A N 1
ATOM 2307 C CA . ALA A 1 290 ? 22.162 9.156 -25.619 1.00 88.00 290 ALA A CA 1
ATOM 2308 C C . ALA A 1 290 ? 21.993 9.041 -24.093 1.00 88.00 290 ALA A C 1
ATOM 2310 O O . ALA A 1 290 ? 22.583 9.810 -23.338 1.00 88.00 290 ALA A O 1
ATOM 2311 N N . ALA A 1 291 ? 21.250 8.033 -23.622 1.00 80.19 291 ALA A N 1
ATOM 2312 C CA . ALA A 1 291 ? 21.065 7.772 -22.194 1.00 80.19 291 ALA A CA 1
ATOM 2313 C C . ALA A 1 291 ? 22.338 7.299 -21.464 1.00 80.19 291 ALA A C 1
ATOM 2315 O O . ALA A 1 291 ? 22.377 7.355 -20.232 1.00 80.19 291 ALA A O 1
ATOM 2316 N N . VAL A 1 292 ? 23.344 6.801 -22.190 1.00 80.50 292 VAL A N 1
ATOM 2317 C CA . VAL A 1 292 ? 24.656 6.398 -21.655 1.00 80.50 292 VAL A CA 1
ATOM 2318 C C . VAL A 1 292 ? 25.660 7.549 -21.749 1.00 80.50 292 VAL A C 1
ATOM 2320 O O . VAL A 1 292 ? 26.406 7.770 -20.802 1.00 80.50 292 VAL A O 1
ATOM 2323 N N . GLU A 1 293 ? 25.653 8.296 -22.854 1.00 69.94 293 GLU A N 1
ATOM 2324 C CA . GLU A 1 293 ? 26.611 9.371 -23.152 1.00 69.94 293 GLU A CA 1
ATOM 2325 C C . GLU A 1 293 ? 26.281 10.696 -22.436 1.00 69.94 293 GLU A C 1
ATOM 2327 O O . GLU A 1 293 ? 27.188 11.439 -22.071 1.00 69.94 293 GLU A O 1
ATOM 2332 N N . GLY A 1 294 ? 25.006 10.987 -22.155 1.00 55.03 294 GLY A N 1
ATOM 2333 C CA . GLY A 1 294 ? 24.557 12.228 -21.501 1.00 55.03 294 GLY A CA 1
ATOM 2334 C C . GLY A 1 294 ? 24.814 12.316 -19.988 1.00 55.03 294 GLY A C 1
ATOM 2335 O O . GLY A 1 294 ? 23.978 12.850 -19.264 1.00 55.03 294 GLY A O 1
ATOM 2336 N N . LYS A 1 295 ? 25.909 11.742 -19.477 1.00 50.53 295 LYS A N 1
ATOM 2337 C CA . LYS A 1 295 ? 26.104 11.482 -18.042 1.00 50.53 295 LYS A CA 1
ATOM 2338 C C . LYS A 1 295 ? 27.484 11.899 -17.516 1.00 50.53 295 LYS A C 1
ATOM 2340 O O . LYS A 1 295 ? 28.295 11.063 -17.128 1.00 50.53 295 LYS A O 1
ATOM 2345 N N . SER A 1 296 ? 27.685 13.207 -17.368 1.00 47.22 296 SER A N 1
ATOM 2346 C CA . SER A 1 296 ? 28.346 13.742 -16.172 1.00 47.22 296 SER A CA 1
ATOM 2347 C C . SER A 1 296 ? 27.285 13.860 -15.059 1.00 47.22 296 SER A C 1
ATOM 2349 O O . SER A 1 296 ? 26.328 14.616 -15.192 1.00 47.22 296 SER A O 1
ATOM 2351 N N . GLU A 1 297 ? 27.440 13.056 -14.003 1.00 45.53 297 GLU A N 1
ATOM 2352 C CA . GLU A 1 297 ? 26.795 13.141 -12.669 1.00 45.53 297 GLU A CA 1
ATOM 2353 C C . GLU A 1 297 ? 25.369 12.606 -12.384 1.00 45.53 297 GLU A C 1
ATOM 2355 O O . GLU A 1 297 ? 25.007 12.529 -11.214 1.00 45.53 297 GLU A O 1
ATOM 2360 N N . LEU A 1 298 ? 24.573 12.098 -13.335 1.00 44.50 298 LEU A N 1
ATOM 2361 C CA . LEU A 1 298 ? 23.230 11.530 -13.015 1.00 44.50 298 LEU A CA 1
ATOM 2362 C C . LEU A 1 298 ? 23.053 10.041 -13.378 1.00 44.50 298 LEU A C 1
ATOM 2364 O O . LEU A 1 298 ? 21.961 9.569 -13.713 1.00 44.50 298 LEU A O 1
ATOM 2368 N N . SER A 1 299 ? 24.141 9.266 -13.365 1.00 46.59 299 SER A N 1
ATOM 2369 C CA . SER A 1 299 ? 24.203 8.018 -14.130 1.00 46.59 299 SER A CA 1
ATOM 2370 C C . SER A 1 299 ? 23.708 6.747 -13.458 1.00 46.59 299 SER A C 1
ATOM 2372 O O . SER A 1 299 ? 23.136 5.910 -14.163 1.00 46.59 299 SER A O 1
ATOM 2374 N N . GLU A 1 300 ? 23.856 6.596 -12.147 1.00 39.97 300 GLU A N 1
ATOM 2375 C CA . GLU A 1 300 ? 23.596 5.312 -11.483 1.00 39.97 300 GLU A CA 1
ATOM 2376 C C . GLU A 1 300 ? 22.119 5.090 -11.119 1.00 39.97 300 GLU A C 1
ATOM 2378 O O . GLU A 1 300 ? 21.627 3.960 -11.139 1.00 39.97 300 GLU A O 1
ATOM 2383 N N . LEU A 1 301 ? 21.372 6.169 -10.869 1.00 42.69 301 LEU A N 1
ATOM 2384 C CA . LEU A 1 301 ? 19.949 6.122 -10.512 1.00 42.69 301 LEU A CA 1
ATOM 2385 C C . LEU A 1 301 ? 19.053 5.852 -11.730 1.00 42.69 301 LEU A C 1
ATOM 2387 O O . LEU A 1 301 ? 18.210 4.958 -11.695 1.00 42.69 301 LEU A O 1
ATOM 2391 N N . LEU A 1 302 ? 19.289 6.534 -12.856 1.00 40.97 302 LEU A N 1
ATOM 2392 C CA . LEU A 1 302 ? 18.484 6.354 -14.072 1.00 40.97 302 LEU A CA 1
ATOM 2393 C C . LEU A 1 302 ? 18.707 4.994 -14.753 1.00 40.97 302 LEU A C 1
ATOM 2395 O O . LEU A 1 302 ? 17.794 4.477 -15.394 1.00 40.97 302 LEU A O 1
ATOM 2399 N N . PHE A 1 303 ? 19.890 4.386 -14.596 1.00 41.44 303 PHE A N 1
ATOM 2400 C CA . PHE A 1 303 ? 20.155 3.037 -15.118 1.00 41.44 303 PHE A CA 1
ATOM 2401 C C . PHE A 1 303 ? 19.328 1.975 -14.374 1.00 41.44 303 PHE A C 1
ATOM 2403 O O . PHE A 1 303 ? 18.791 1.060 -14.996 1.00 41.44 303 PHE A O 1
ATOM 2410 N N . LYS A 1 304 ? 19.131 2.152 -13.059 1.00 41.47 304 LYS A N 1
ATOM 2411 C CA . LYS A 1 304 ? 18.230 1.320 -12.245 1.00 41.47 304 LYS A CA 1
ATOM 2412 C C . LYS A 1 304 ? 16.751 1.599 -12.546 1.00 41.47 304 LYS A C 1
ATOM 2414 O O . LYS A 1 304 ? 15.966 0.664 -12.652 1.00 41.47 304 LYS A O 1
ATOM 2419 N N . MET A 1 305 ? 16.368 2.856 -12.782 1.00 37.75 305 MET A N 1
ATOM 2420 C CA . MET A 1 305 ? 14.972 3.236 -13.063 1.00 37.75 305 MET A CA 1
ATOM 2421 C C . MET A 1 305 ? 14.475 2.819 -14.459 1.00 37.75 305 MET A C 1
ATOM 2423 O O . MET A 1 305 ? 13.299 2.489 -14.616 1.00 37.75 305 MET A O 1
ATOM 2427 N N . CYS A 1 306 ? 15.347 2.800 -15.475 1.00 35.72 306 CYS A N 1
ATOM 2428 C CA . CYS A 1 306 ? 14.982 2.313 -16.811 1.00 35.72 306 CYS A CA 1
ATOM 2429 C C . CYS A 1 306 ? 14.757 0.791 -16.808 1.00 35.72 306 CYS A C 1
ATOM 2431 O O . CYS A 1 306 ? 13.864 0.296 -17.492 1.00 35.72 306 CYS A O 1
ATOM 2433 N N . LEU A 1 307 ? 15.473 0.064 -15.940 1.00 37.72 307 LEU A N 1
ATOM 2434 C CA . LEU A 1 307 ? 15.144 -1.320 -15.613 1.00 37.72 307 LEU A CA 1
ATOM 2435 C C . LEU A 1 307 ? 13.802 -1.398 -14.862 1.00 37.72 307 LEU A C 1
ATOM 2437 O O . LEU A 1 307 ? 12.981 -2.221 -15.233 1.00 37.72 307 LEU A O 1
ATOM 2441 N N . CYS A 1 308 ? 13.483 -0.508 -13.912 1.00 34.62 308 CYS A N 1
ATOM 2442 C CA . CYS A 1 308 ? 12.196 -0.528 -13.185 1.00 34.62 308 CYS A CA 1
ATOM 2443 C C . CYS A 1 308 ? 10.931 -0.371 -14.045 1.00 34.62 308 CYS A C 1
ATOM 2445 O O . CYS A 1 308 ? 9.901 -0.922 -13.670 1.00 34.62 308 CYS A O 1
ATOM 2447 N N . ARG A 1 309 ? 10.979 0.300 -15.207 1.00 36.50 309 ARG A N 1
ATOM 2448 C CA . ARG A 1 309 ? 9.841 0.310 -16.157 1.00 36.50 309 ARG A CA 1
ATOM 2449 C C . ARG A 1 309 ? 9.665 -1.014 -16.913 1.00 36.50 309 ARG A C 1
ATOM 2451 O O . ARG A 1 309 ? 8.597 -1.261 -17.462 1.00 36.50 309 ARG A O 1
ATOM 2458 N N . ILE A 1 310 ? 10.694 -1.861 -16.925 1.00 36.94 310 ILE A N 1
ATOM 2459 C CA . ILE A 1 310 ? 10.714 -3.183 -17.566 1.00 36.94 310 ILE A CA 1
ATOM 2460 C C . ILE A 1 310 ? 10.616 -4.311 -16.510 1.00 36.94 310 ILE A C 1
ATOM 2462 O O . ILE A 1 310 ? 10.195 -5.418 -16.826 1.00 36.94 310 ILE A O 1
ATOM 2466 N N . ILE A 1 311 ? 10.937 -4.052 -15.235 1.00 40.03 311 ILE A N 1
ATOM 2467 C CA . ILE A 1 311 ? 11.033 -5.059 -14.163 1.00 40.03 311 ILE A CA 1
ATOM 2468 C C . ILE A 1 311 ? 9.722 -5.780 -13.814 1.00 40.03 311 ILE A C 1
ATOM 2470 O O . ILE A 1 311 ? 9.846 -6.971 -13.535 1.00 40.03 311 ILE A O 1
ATOM 2474 N N . PRO A 1 312 ? 8.495 -5.216 -13.899 1.00 39.12 312 PRO A N 1
ATOM 2475 C CA . PRO A 1 312 ? 7.297 -6.045 -13.715 1.00 39.12 312 PRO A CA 1
ATOM 2476 C C . PRO A 1 312 ? 7.253 -7.196 -14.733 1.00 39.12 312 PRO A C 1
ATOM 2478 O O . PRO A 1 312 ? 6.758 -8.276 -14.446 1.00 39.12 312 PRO A O 1
ATOM 2481 N N . LYS A 1 313 ? 7.858 -6.975 -15.907 1.00 36.78 313 LYS A N 1
ATOM 2482 C CA . LYS A 1 313 ? 7.914 -7.901 -17.036 1.00 36.78 313 LYS A CA 1
ATOM 2483 C C . LYS A 1 313 ? 9.209 -8.744 -17.080 1.00 36.78 313 LYS A C 1
ATOM 2485 O O . LYS A 1 313 ? 9.178 -9.879 -17.531 1.00 36.78 313 LYS A O 1
ATOM 2490 N N . LEU A 1 314 ? 10.344 -8.275 -16.555 1.00 35.50 314 LEU A N 1
ATOM 2491 C CA . LEU A 1 314 ? 11.610 -9.040 -16.534 1.00 35.50 314 LEU A CA 1
ATOM 2492 C C . LEU A 1 314 ? 11.814 -9.926 -15.294 1.00 35.50 314 LEU A C 1
ATOM 2494 O O . LEU A 1 314 ? 12.615 -10.857 -15.348 1.00 35.50 314 LEU A O 1
ATOM 2498 N N . HIS A 1 315 ? 11.119 -9.684 -14.180 1.00 37.22 315 HIS A N 1
ATOM 2499 C CA . HIS A 1 315 ? 11.293 -10.513 -12.979 1.00 37.22 315 HIS A CA 1
ATOM 2500 C C . HIS A 1 315 ? 10.799 -11.962 -13.166 1.00 37.22 315 HIS A C 1
ATOM 2502 O O . HIS A 1 315 ? 11.314 -12.867 -12.514 1.00 37.22 315 HIS A O 1
ATOM 2508 N N . ALA A 1 316 ? 9.901 -12.190 -14.130 1.00 34.28 316 ALA A N 1
ATOM 2509 C CA . ALA A 1 316 ? 9.480 -13.516 -14.580 1.00 34.28 316 ALA A CA 1
ATOM 2510 C C . ALA A 1 316 ? 10.608 -14.329 -15.249 1.00 34.28 316 ALA A C 1
ATOM 2512 O O . ALA A 1 316 ? 10.582 -15.554 -15.237 1.00 34.28 316 ALA A O 1
ATOM 2513 N N . TRP A 1 317 ? 11.629 -13.668 -15.810 1.00 30.95 317 TRP A N 1
ATOM 2514 C CA . TRP A 1 317 ? 12.739 -14.342 -16.498 1.00 30.95 317 TRP A CA 1
ATOM 2515 C C . TRP A 1 317 ? 13.809 -14.897 -15.545 1.00 30.95 317 TRP A C 1
ATOM 2517 O O . TRP A 1 317 ? 14.466 -15.878 -15.881 1.00 30.95 317 TRP A O 1
ATOM 2527 N N . ILE A 1 318 ? 13.996 -14.311 -14.355 1.00 33.22 318 ILE A N 1
ATOM 2528 C CA . ILE A 1 318 ? 15.034 -14.762 -13.404 1.00 33.22 318 ILE A CA 1
ATOM 2529 C C . ILE A 1 318 ? 14.620 -16.062 -12.687 1.00 33.22 318 ILE A C 1
ATOM 2531 O O . ILE A 1 318 ? 15.482 -16.832 -12.275 1.00 33.22 318 ILE A O 1
ATOM 2535 N N . VAL A 1 319 ? 13.317 -16.353 -12.606 1.00 34.53 319 VAL A N 1
ATOM 2536 C CA . VAL A 1 319 ? 12.771 -17.566 -11.964 1.00 34.53 319 VAL A CA 1
ATOM 2537 C C . VAL A 1 319 ? 12.974 -18.837 -12.815 1.00 34.53 319 VAL A C 1
ATOM 2539 O O . VAL A 1 319 ? 12.901 -19.939 -12.283 1.00 34.53 319 VAL A O 1
ATOM 2542 N N . PHE A 1 320 ? 13.307 -18.716 -14.109 1.00 31.67 320 PHE A N 1
ATOM 2543 C CA . PHE A 1 320 ? 13.377 -19.851 -15.048 1.00 31.67 320 PHE A CA 1
ATOM 2544 C C . PHE A 1 320 ? 14.767 -20.142 -15.640 1.00 31.67 320 PHE A C 1
ATOM 2546 O O . PHE A 1 320 ? 14.874 -20.814 -16.668 1.00 31.67 320 PHE A O 1
ATOM 2553 N N . LEU A 1 321 ? 15.857 -19.714 -14.992 1.00 26.30 321 LEU A N 1
ATOM 2554 C CA . LEU A 1 321 ? 17.146 -20.358 -15.269 1.00 26.30 321 LEU A CA 1
ATOM 2555 C C . LEU A 1 321 ? 17.102 -21.797 -14.715 1.00 26.30 321 LEU A C 1
ATOM 2557 O O . LEU A 1 321 ? 16.782 -21.967 -13.537 1.00 26.30 321 LEU A O 1
ATOM 2561 N N . PRO A 1 322 ? 17.394 -22.835 -15.525 1.00 25.39 322 PRO A N 1
ATOM 2562 C CA . PRO A 1 322 ? 17.319 -24.222 -15.082 1.00 25.39 322 PRO A CA 1
ATOM 2563 C C . PRO A 1 322 ? 18.189 -24.444 -13.842 1.00 25.39 322 PRO A C 1
ATOM 2565 O O . PRO A 1 322 ? 19.391 -24.176 -13.866 1.00 25.39 322 PRO A O 1
ATOM 2568 N N . GLN A 1 323 ? 17.593 -24.977 -12.773 1.00 32.06 323 GLN A N 1
ATOM 2569 C CA . GLN A 1 323 ? 18.288 -25.469 -11.580 1.00 32.06 323 GLN A CA 1
ATOM 2570 C C . GLN A 1 323 ? 19.074 -26.757 -11.882 1.00 32.06 323 GLN A C 1
ATOM 2572 O O . GLN A 1 323 ? 18.884 -27.795 -11.258 1.00 32.06 323 GLN A O 1
ATOM 2577 N N . SER A 1 324 ? 19.980 -26.716 -12.849 1.00 29.09 324 SER A N 1
ATOM 2578 C CA . SER A 1 324 ? 20.928 -27.796 -13.098 1.00 29.09 324 SER A CA 1
ATOM 2579 C C . SER A 1 324 ? 22.343 -27.300 -12.836 1.00 29.09 324 SER A C 1
ATOM 2581 O O . SER A 1 324 ? 23.157 -27.332 -13.749 1.00 29.09 324 SER A O 1
ATOM 2583 N N . GLN A 1 325 ? 22.605 -26.772 -11.630 1.00 30.09 325 GLN A N 1
ATOM 2584 C CA . GLN A 1 325 ? 23.950 -26.601 -11.041 1.00 30.09 325 GLN A CA 1
ATOM 2585 C C . GLN A 1 325 ? 23.902 -25.905 -9.662 1.00 30.09 325 GLN A C 1
ATOM 2587 O O . GLN A 1 325 ? 24.546 -24.890 -9.454 1.00 30.09 325 GLN A O 1
ATOM 2592 N N . CYS A 1 326 ? 23.171 -26.442 -8.681 1.00 24.09 326 CYS A N 1
ATOM 2593 C CA . CYS A 1 326 ? 23.416 -26.095 -7.273 1.00 24.09 326 CYS A CA 1
ATOM 2594 C C . CYS A 1 326 ? 23.109 -27.304 -6.387 1.00 24.09 326 CYS A C 1
ATOM 2596 O O . CYS A 1 326 ? 21.967 -27.587 -6.044 1.00 24.09 326 CYS A O 1
ATOM 2598 N N . HIS A 1 327 ? 24.158 -28.042 -6.041 1.00 25.42 327 HIS A N 1
ATOM 2599 C CA . HIS A 1 327 ? 24.133 -29.044 -4.986 1.00 25.42 327 HIS A CA 1
ATOM 2600 C C . HIS A 1 327 ? 24.169 -28.294 -3.646 1.00 25.42 327 HIS A C 1
ATOM 2602 O O . HIS A 1 327 ? 25.181 -27.662 -3.361 1.00 25.42 327 HIS A O 1
ATOM 2608 N N . CYS A 1 328 ? 23.059 -28.297 -2.899 1.00 24.30 328 CYS A N 1
ATOM 2609 C CA . CYS A 1 328 ? 22.956 -28.368 -1.428 1.00 24.30 328 CYS A CA 1
ATOM 2610 C C . CYS A 1 328 ? 21.608 -27.770 -0.978 1.00 24.30 328 CYS A C 1
ATOM 2612 O O . CYS A 1 328 ? 21.456 -26.557 -0.853 1.00 24.30 328 CYS A O 1
ATOM 2614 N N . GLN A 1 329 ? 20.624 -28.637 -0.744 1.00 26.48 329 GLN A N 1
ATOM 2615 C CA . GLN A 1 329 ? 19.325 -28.292 -0.176 1.00 26.48 329 GLN A CA 1
ATOM 2616 C C . GLN A 1 329 ? 19.135 -29.116 1.089 1.00 26.48 329 GLN A C 1
ATOM 2618 O O . GLN A 1 329 ? 18.696 -30.259 1.004 1.00 26.48 329 GLN A O 1
ATOM 2623 N N . THR A 1 330 ? 19.466 -28.576 2.263 1.00 24.56 330 THR A N 1
ATOM 2624 C CA . THR A 1 330 ? 18.907 -29.071 3.528 1.00 24.56 330 THR A CA 1
ATOM 2625 C C . THR A 1 330 ? 19.032 -28.017 4.636 1.00 24.56 330 THR A C 1
ATOM 2627 O O . THR A 1 330 ? 20.055 -27.352 4.753 1.00 24.56 330 THR A O 1
ATOM 2630 N N . ILE A 1 331 ? 18.013 -28.003 5.505 1.00 25.58 331 ILE A N 1
ATOM 2631 C CA . ILE A 1 331 ? 17.938 -27.449 6.871 1.00 25.58 331 ILE A CA 1
ATOM 2632 C C . ILE A 1 331 ? 17.539 -25.961 6.994 1.00 25.58 331 ILE A C 1
ATOM 2634 O O . ILE A 1 331 ? 18.372 -25.068 6.918 1.00 25.58 331 ILE A O 1
ATOM 2638 N N . LEU A 1 332 ? 16.250 -25.709 7.273 1.00 26.25 332 LEU A N 1
ATOM 2639 C CA . LEU A 1 332 ? 15.753 -25.197 8.571 1.00 26.25 332 LEU A CA 1
ATOM 2640 C C . LEU A 1 332 ? 14.246 -24.863 8.475 1.00 26.25 332 LEU A C 1
ATOM 2642 O O . LEU A 1 332 ? 13.840 -23.708 8.426 1.00 26.25 332 LEU A O 1
ATOM 2646 N N . ASN A 1 333 ? 13.413 -25.907 8.487 1.00 26.11 333 ASN A N 1
ATOM 2647 C CA . ASN A 1 333 ? 12.119 -25.841 9.164 1.00 26.11 333 ASN A CA 1
ATOM 2648 C C . ASN A 1 333 ? 12.399 -26.183 10.628 1.00 26.11 333 ASN A C 1
ATOM 2650 O O . ASN A 1 333 ? 12.928 -27.262 10.866 1.00 26.11 333 ASN A O 1
ATOM 2654 N N . HIS A 1 334 ? 12.118 -25.266 11.555 1.00 25.42 334 HIS A N 1
ATOM 2655 C CA . HIS A 1 334 ? 11.672 -25.484 12.942 1.00 25.42 334 HIS A CA 1
ATOM 2656 C C . HIS A 1 334 ? 11.887 -24.196 13.758 1.00 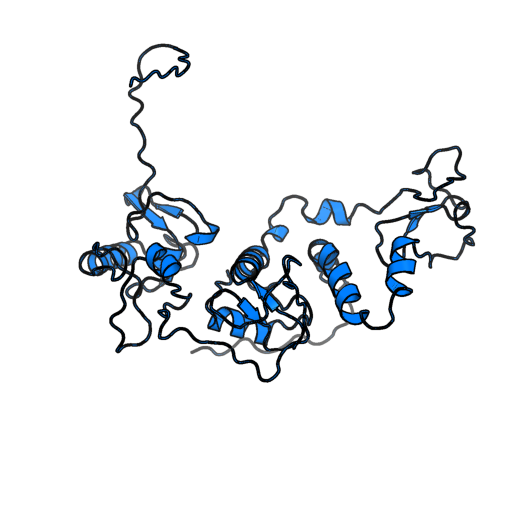25.42 334 HIS A C 1
ATOM 2658 O O . HIS A 1 334 ? 12.939 -23.573 13.656 1.00 25.42 334 HIS A O 1
ATOM 2664 N N . HIS A 1 335 ? 10.903 -23.888 14.612 1.00 23.92 335 HIS A N 1
ATOM 2665 C CA . HIS A 1 335 ? 10.866 -22.878 15.686 1.00 23.92 335 HIS A CA 1
ATOM 2666 C C . HIS A 1 335 ? 10.140 -21.555 15.403 1.00 23.92 335 HIS A C 1
ATOM 2668 O O . HIS A 1 335 ? 10.768 -20.531 15.171 1.00 23.92 335 HIS A O 1
ATOM 2674 N N . TRP A 1 336 ? 8.817 -21.579 15.606 1.00 27.91 336 TRP A N 1
ATOM 2675 C CA . TRP A 1 336 ? 8.113 -20.566 16.404 1.00 27.91 336 TRP A CA 1
ATOM 2676 C C . TRP A 1 336 ? 7.102 -21.284 17.313 1.00 27.91 336 TRP A C 1
ATOM 2678 O O . TRP A 1 336 ? 6.001 -21.626 16.891 1.00 27.91 336 TRP A O 1
ATOM 2688 N N . LEU A 1 337 ? 7.557 -21.590 18.532 1.00 27.22 337 LEU A N 1
ATOM 2689 C CA . LEU A 1 337 ? 6.719 -21.714 19.728 1.00 27.22 337 LEU A CA 1
ATOM 2690 C C . LEU A 1 337 ? 6.695 -20.349 20.416 1.00 27.22 337 LEU A C 1
ATOM 2692 O O . LEU A 1 337 ? 7.760 -19.685 20.378 1.00 27.22 337 LEU A O 1
#

Foldseek 3Di:
DDDDDDDDDDDDDDDDPPPPPDQLAALQQRHSDQDCLQQNGWDADPVLSHIHGPNQQQQFPQFDQCADCPPDPRSGHPVRVVVLSVVQQVPAAPQPRHTRFRHAAPPPVGRHTHRSNVQVVQLQFAVRHGPVRQDWDDDPDDDDDFAAALQPRHTDDQDTDLQKDAQPVDDRHIHGLSSLLVLLQQQALPRSAGLQPRHRPSRVVVNVSSRRDRDHDHGNLVPDDPSQVVVPDQDQFAPQPDAPDPVHGNDDDQQQHWQAAPQQSNHTHGCVSVVHDSPDRHDHDPVVVCLCPVDDPPNRRVSSSSVVVCVVNCVVVVVPPDPPDDPDDDDDDDDDD

Organism: NCBI:txid307959

Sequence (337 aa):
MHLYNVAIFNTISSNELHICVCPLVCSLCKRCDNIPEKYGEKITLQQHKLTVHYFCLLMSSGICQRGEEDEDVHGFLVDDIKKEIRRSSRLRCMHCKKVGASVGCSIKRCRQMVHMPCGLEQEFIFQSFCKKHAPSQSCVSSPSLPLSCSVCLEPIEPVLSYNVLKCPACHGSWFHRNCVQHYAHSAAMFFFKCTLCNNKDQFQQEMLRMGICIPERDAAWELEENAYGDLLQVYQHCDAVNCRSQKGRKYSSQYFEIVRCKLCGSRGTHRKCSNLKLYESNWICADCKAAVEGKSELSELLFKMCLCRIIPKLHAWIVFLPQSQCHCQTILNHHWL

Radius of gyration: 27.42 Å; chains: 1; bounding box: 74×61×78 Å

InterPro domains:
  IPR001965 Zinc finger, PHD-type [SM00249] (92-134)
  IPR001965 Zinc finger, PHD-type [SM00249] (148-198)
  IPR001965 Zinc finger, PHD-type [SM00249] (242-289)
  IPR011011 Zinc finger, FYVE/PHD-type [SSF57903] (215-293)
  IPR013083 Zinc finger, RING/FYVE/PHD-type [G3DSA:3.30.40.10] (23-136)
  IPR013083 Zinc finger, RING/FYVE/PHD-type [G3DSA:3.30.40.10] (215-297)
  IPR034732 Extended PHD (ePHD) domain [PS51805] (23-140)
  IPR051188 PHD-type Zinc Finger Domain-Containing Protein [PTHR12420] (25-282)
  IPR059102 PHF7/G2E3-like, PHD zinc finger domain [PF26054] (232-289)

pLDDT: mean 78.95, std 23.21, range [23.92, 97.25]

Secondary structure (DSSP, 8-state):
---------------------PPPPPTTT------HHHH--EEEEGGGTEEEEHHHHHT-TT----S-TTSTBTTB-HHHHHHHHHHHTTPBPTTT--B---EE-SSTT---EE-HHHHHHTTPBTTTB-TTT------SSPPPSPEEBTTT--EE----SSSEEE-SS-SS-EEEHHHHHHHHHHHHHHH---TTT---HHHHHHHHHTT----SS--GGGSSTTTTHHHH--------SS---TT-TT---GGG-EEEPTTTSS-EEEGGGTT--TT------HHHHHHHHS-SS-HHHHHHHHHHTTHHHHHHHHTTS---S------------